Protein AF-X0TNI4-F1 (afdb_monomer_lite)

Structure (mmCIF, N/CA/C/O backbone):
data_AF-X0TNI4-F1
#
_entry.id   AF-X0TNI4-F1
#
loop_
_atom_site.group_PDB
_atom_site.id
_atom_site.type_symbol
_atom_site.label_atom_id
_atom_site.label_alt_id
_atom_site.label_comp_id
_atom_site.label_asym_id
_atom_site.label_entity_id
_atom_site.label_seq_id
_atom_site.pdbx_PDB_ins_code
_atom_site.Cartn_x
_atom_site.Cartn_y
_atom_site.Cartn_z
_atom_site.occupancy
_atom_site.B_iso_or_equiv
_atom_site.auth_seq_id
_atom_site.auth_comp_id
_atom_site.auth_asym_id
_atom_site.auth_atom_id
_atom_site.pdbx_PDB_model_num
ATOM 1 N N . ILE A 1 1 ? -30.915 -24.422 7.036 1.00 75.44 1 ILE A N 1
ATOM 2 C CA . ILE A 1 1 ? -30.957 -24.888 5.631 1.00 75.44 1 ILE A CA 1
ATOM 3 C C . ILE A 1 1 ? -32.316 -25.529 5.430 1.00 75.44 1 ILE A C 1
ATOM 5 O O . ILE A 1 1 ? -32.709 -26.312 6.290 1.00 75.44 1 ILE A O 1
ATOM 9 N N . THR A 1 2 ? -33.026 -25.160 4.369 1.00 81.12 2 THR A N 1
ATOM 10 C CA . THR A 1 2 ? -34.370 -25.663 4.066 1.00 81.12 2 THR A CA 1
ATOM 11 C C . THR A 1 2 ? -34.439 -26.035 2.592 1.00 81.12 2 THR A C 1
ATOM 13 O O . THR A 1 2 ? -34.315 -25.152 1.747 1.00 81.12 2 THR A O 1
ATOM 16 N N . PHE A 1 3 ? -34.647 -27.315 2.289 1.00 82.12 3 PHE A N 1
ATOM 17 C CA . PHE A 1 3 ? -34.792 -27.787 0.913 1.00 82.12 3 PHE A CA 1
ATOM 18 C C . PHE A 1 3 ? -36.170 -27.417 0.347 1.00 82.12 3 PHE A C 1
ATOM 20 O O . PHE A 1 3 ? -37.187 -27.570 1.031 1.00 82.12 3 PHE A O 1
ATOM 27 N N . ILE A 1 4 ? -36.198 -26.926 -0.892 1.00 88.69 4 ILE A N 1
ATOM 28 C CA . ILE A 1 4 ? -37.398 -26.506 -1.620 1.00 88.69 4 ILE A CA 1
ATOM 29 C C . ILE A 1 4 ? -37.613 -27.468 -2.787 1.00 88.69 4 ILE A C 1
ATOM 31 O O . ILE A 1 4 ? -36.945 -27.379 -3.820 1.00 88.69 4 ILE A O 1
ATOM 35 N N . ASN A 1 5 ? -38.565 -28.386 -2.618 1.00 86.19 5 ASN A N 1
ATOM 36 C CA . ASN A 1 5 ? -38.829 -29.464 -3.573 1.00 86.19 5 ASN A CA 1
ATOM 37 C C . ASN A 1 5 ? -39.218 -28.934 -4.962 1.00 86.19 5 ASN A C 1
ATOM 39 O O . ASN A 1 5 ? -38.801 -29.483 -5.975 1.00 86.19 5 ASN A O 1
ATOM 43 N N . GLU A 1 6 ? -40.007 -27.861 -5.016 1.00 89.75 6 GLU A N 1
ATOM 44 C CA . GLU A 1 6 ? -40.613 -27.329 -6.240 1.00 89.75 6 GLU A CA 1
ATOM 45 C C . GLU A 1 6 ? -39.597 -26.752 -7.229 1.00 89.75 6 GLU A C 1
ATOM 47 O O . GLU A 1 6 ? -39.905 -26.636 -8.413 1.00 89.75 6 GLU A O 1
ATOM 52 N N . ILE A 1 7 ? -38.408 -26.381 -6.748 1.00 89.75 7 ILE A N 1
ATOM 53 C CA . ILE A 1 7 ? -37.316 -25.817 -7.555 1.00 89.75 7 ILE A CA 1
ATOM 54 C C . ILE A 1 7 ? -35.998 -26.578 -7.376 1.00 89.75 7 ILE A C 1
ATOM 56 O O . ILE A 1 7 ? -34.950 -26.096 -7.800 1.00 89.75 7 ILE A O 1
ATOM 60 N N . ASN A 1 8 ? -36.039 -27.742 -6.717 1.00 84.31 8 ASN A N 1
ATOM 61 C CA . ASN A 1 8 ? -34.879 -28.590 -6.440 1.00 84.31 8 ASN A CA 1
ATOM 62 C C . ASN A 1 8 ? -33.659 -27.800 -5.916 1.00 84.31 8 ASN A C 1
ATOM 64 O O . ASN A 1 8 ? -32.551 -27.934 -6.433 1.00 84.31 8 ASN A O 1
ATOM 68 N N . SER A 1 9 ? -33.882 -26.917 -4.938 1.00 82.75 9 SER A N 1
ATOM 69 C CA . SER A 1 9 ? -32.863 -25.982 -4.440 1.00 82.75 9 SER A CA 1
ATOM 70 C C . SER A 1 9 ? -32.920 -25.824 -2.922 1.00 82.75 9 SER A C 1
ATOM 72 O O . SER A 1 9 ? -33.977 -25.982 -2.312 1.00 82.75 9 SER A O 1
ATOM 74 N N . ASP A 1 10 ? -31.793 -25.455 -2.313 1.00 78.44 10 ASP A N 1
ATOM 75 C CA . ASP A 1 10 ? -31.689 -25.186 -0.877 1.00 78.44 10 ASP A CA 1
ATOM 76 C C . ASP A 1 10 ? -31.777 -23.689 -0.560 1.00 78.44 10 ASP A C 1
ATOM 78 O O . ASP A 1 10 ? -31.014 -22.876 -1.081 1.00 78.44 10 ASP A O 1
ATOM 82 N N . LEU A 1 11 ? -32.646 -23.326 0.387 1.00 84.50 11 LEU A N 1
ATOM 83 C CA . LEU A 1 11 ? -32.605 -22.025 1.049 1.00 84.50 11 LEU A CA 1
ATOM 84 C C . LEU A 1 11 ? -31.638 -22.078 2.234 1.00 84.50 11 LEU A C 1
ATOM 86 O O . LEU A 1 11 ? -31.876 -22.749 3.249 1.00 84.50 11 LEU A O 1
ATOM 90 N N . ILE A 1 12 ? -30.556 -21.313 2.123 1.00 80.00 12 ILE A N 1
ATOM 91 C CA . ILE A 1 12 ? -29.555 -21.147 3.175 1.00 80.00 12 ILE A CA 1
ATOM 92 C C . ILE A 1 12 ? -29.685 -19.735 3.749 1.00 80.00 12 ILE A C 1
ATOM 94 O O . ILE A 1 12 ? -29.477 -18.749 3.050 1.00 80.00 12 ILE A O 1
ATOM 98 N N . ILE A 1 13 ? -30.021 -19.645 5.037 1.00 79.25 13 ILE A N 1
ATOM 99 C CA . ILE A 1 13 ? -30.005 -18.397 5.808 1.00 79.25 13 ILE A CA 1
ATOM 100 C C . ILE A 1 13 ? -28.871 -18.510 6.826 1.00 79.25 13 ILE A C 1
ATOM 102 O O . ILE A 1 13 ? -28.839 -19.467 7.603 1.00 79.25 13 ILE A O 1
ATOM 106 N N . ILE A 1 14 ? -27.952 -17.544 6.811 1.00 76.00 14 ILE A N 1
ATOM 107 C CA . ILE A 1 14 ? -26.845 -17.428 7.766 1.00 76.00 14 ILE A CA 1
ATOM 108 C C . ILE A 1 14 ? -27.227 -16.344 8.777 1.00 76.00 14 ILE A C 1
ATOM 110 O O . ILE A 1 14 ? -27.500 -15.212 8.384 1.00 76.00 14 ILE A O 1
ATOM 114 N N . ALA A 1 15 ? -27.287 -16.697 10.060 1.00 76.56 15 ALA A N 1
ATOM 115 C CA . ALA A 1 15 ? -27.657 -15.790 11.145 1.00 76.56 15 ALA A CA 1
ATOM 116 C C . ALA A 1 15 ? -26.976 -16.196 12.460 1.00 76.56 15 ALA A C 1
ATOM 118 O O . ALA A 1 15 ? -26.559 -17.349 12.612 1.00 76.56 15 ALA A O 1
ATOM 119 N N . ASP A 1 16 ? -26.910 -15.261 13.410 1.00 76.75 16 ASP A N 1
ATOM 120 C CA . ASP A 1 16 ? -26.407 -15.511 14.761 1.00 76.75 16 ASP A CA 1
ATOM 121 C C . ASP A 1 16 ? -27.322 -16.507 15.505 1.00 76.75 16 ASP A C 1
ATOM 123 O O . ASP A 1 16 ? -28.534 -16.574 15.283 1.00 76.75 16 ASP A O 1
ATOM 127 N N . SER A 1 17 ? -26.750 -17.305 16.415 1.00 75.12 17 SER A N 1
ATOM 128 C CA . SER A 1 17 ? -27.495 -18.373 17.114 1.00 75.12 17 SER A CA 1
ATOM 129 C C . SER A 1 17 ? -28.696 -17.864 17.933 1.00 75.12 17 SER A C 1
ATOM 131 O O . SER A 1 17 ? -29.689 -18.579 18.097 1.00 75.12 17 SER A O 1
ATOM 133 N N . GLU A 1 18 ? -28.640 -16.612 18.390 1.00 74.81 18 GLU A N 1
ATOM 134 C CA . GLU A 1 18 ? -29.705 -15.919 19.122 1.00 74.81 18 GLU A CA 1
ATOM 135 C C . GLU A 1 18 ? -30.920 -15.549 18.248 1.00 74.81 18 GLU A C 1
ATOM 137 O O . GLU A 1 18 ? -32.043 -15.451 18.753 1.00 74.81 18 GLU A O 1
ATOM 142 N N . ASP A 1 19 ? -30.740 -15.464 16.927 1.00 78.88 19 ASP A N 1
ATOM 143 C CA . ASP A 1 19 ? -31.772 -15.055 15.968 1.00 78.88 19 ASP A CA 1
ATOM 144 C C . ASP A 1 19 ? -32.594 -16.221 15.402 1.00 78.88 19 ASP A C 1
ATOM 146 O O . ASP A 1 19 ? -33.520 -16.020 14.611 1.00 78.88 19 ASP A O 1
ATOM 150 N N . ASN A 1 20 ? -32.339 -17.457 15.840 1.00 79.38 20 ASN A N 1
ATOM 151 C CA . ASN A 1 20 ? -32.975 -18.664 15.299 1.00 79.38 20 ASN A CA 1
ATOM 152 C C . ASN A 1 20 ? -34.523 -18.597 15.316 1.00 79.38 20 ASN A C 1
ATOM 154 O O . ASN A 1 20 ? -35.205 -18.984 14.365 1.00 79.38 20 ASN A O 1
ATOM 158 N N . LYS A 1 21 ? -35.118 -18.008 16.366 1.00 82.31 21 LYS A N 1
ATOM 159 C CA . LYS A 1 21 ? -36.582 -17.807 16.447 1.00 82.31 21 LYS A CA 1
ATOM 160 C C . LYS A 1 21 ? -37.119 -16.849 15.378 1.00 82.31 21 LYS A C 1
ATOM 162 O O . LYS A 1 21 ? -38.272 -16.987 14.974 1.00 82.31 21 LYS A O 1
ATOM 167 N N . LEU A 1 22 ? -36.328 -15.864 14.959 1.00 79.50 22 LEU A N 1
ATOM 168 C CA . LEU A 1 22 ? -36.692 -14.905 13.917 1.00 79.50 22 LEU A CA 1
ATOM 169 C C . LEU A 1 22 ? -36.464 -15.501 12.527 1.00 79.50 22 LEU A C 1
ATOM 171 O O . LEU A 1 22 ? -37.352 -15.383 11.684 1.00 79.50 22 LEU A O 1
ATOM 175 N N . VAL A 1 23 ? -35.363 -16.232 12.327 1.00 84.00 23 VAL A N 1
ATOM 176 C CA . VAL A 1 23 ? -35.097 -17.011 11.104 1.00 84.00 23 VAL A CA 1
ATOM 177 C C . VAL A 1 23 ? -36.265 -17.950 10.792 1.00 84.00 23 VAL A C 1
ATOM 179 O O . VAL A 1 23 ? -36.803 -17.936 9.682 1.00 84.00 23 VAL A O 1
ATOM 182 N N . ASN A 1 24 ? -36.757 -18.681 11.794 1.00 84.88 24 ASN A N 1
ATOM 183 C CA . ASN A 1 24 ? -37.911 -19.571 11.635 1.00 84.88 24 ASN A CA 1
ATOM 184 C C . ASN A 1 24 ? -39.213 -18.834 11.266 1.00 84.88 24 ASN A C 1
ATOM 186 O O . ASN A 1 24 ? -40.088 -19.417 10.631 1.00 84.88 24 ASN A O 1
ATOM 190 N N . LYS A 1 25 ? -39.352 -17.547 11.616 1.00 86.06 25 LYS A N 1
ATOM 191 C CA . LYS A 1 25 ? -40.520 -16.723 11.251 1.00 86.06 25 LYS A CA 1
ATOM 192 C C . LYS A 1 25 ? -40.435 -16.151 9.838 1.00 86.06 25 LYS A C 1
ATOM 194 O O . LYS A 1 25 ? -41.473 -16.010 9.191 1.00 86.06 25 LYS A O 1
ATOM 199 N N . ILE A 1 26 ? -39.237 -15.801 9.367 1.00 87.88 26 ILE A N 1
ATOM 200 C CA . ILE A 1 26 ? -39.050 -15.248 8.017 1.00 87.88 26 ILE A CA 1
ATOM 201 C C . ILE A 1 26 ? -38.982 -16.335 6.948 1.00 87.88 26 ILE A C 1
ATOM 203 O O . ILE A 1 26 ? -39.417 -16.095 5.826 1.00 87.88 26 ILE A O 1
ATOM 207 N N . THR A 1 27 ? -38.511 -17.536 7.296 1.00 87.44 27 THR A N 1
ATOM 208 C CA . THR A 1 27 ? -38.321 -18.643 6.347 1.00 87.44 27 THR A CA 1
ATOM 209 C C . THR A 1 27 ? -39.586 -18.929 5.522 1.00 87.44 27 THR A C 1
ATOM 211 O O . THR A 1 27 ? -39.487 -18.914 4.298 1.00 87.44 27 THR A O 1
ATOM 214 N N . PRO A 1 28 ? -40.799 -19.060 6.101 1.00 90.00 28 PRO A N 1
ATOM 215 C CA . PRO A 1 28 ? -42.015 -19.279 5.308 1.00 90.00 28 PRO A CA 1
ATOM 216 C C . PRO A 1 28 ? -42.352 -18.128 4.345 1.00 90.00 28 PRO A C 1
ATOM 218 O O . PRO A 1 28 ? -42.904 -18.356 3.271 1.00 90.00 28 PRO A O 1
ATOM 221 N N . LYS A 1 29 ? -42.020 -16.883 4.712 1.00 89.81 29 LYS A N 1
ATOM 222 C CA . LYS A 1 29 ? -42.258 -15.696 3.873 1.00 89.81 29 LYS A CA 1
ATOM 223 C C . LYS A 1 29 ? -41.280 -15.649 2.698 1.00 89.81 29 LYS A C 1
ATOM 225 O O . LYS A 1 29 ? -41.701 -15.388 1.576 1.00 89.81 29 LYS A O 1
ATOM 230 N N . MET A 1 30 ? -40.013 -15.975 2.954 1.00 88.94 30 MET A N 1
ATOM 231 C CA . MET A 1 30 ? -38.971 -16.109 1.931 1.00 88.94 30 MET A CA 1
ATOM 232 C C . MET A 1 30 ? -39.308 -17.222 0.937 1.00 88.94 30 MET A C 1
ATOM 234 O O . MET A 1 30 ? -39.272 -16.999 -0.269 1.00 88.94 30 MET A O 1
ATOM 238 N N . LEU A 1 31 ? -39.734 -18.388 1.437 1.00 89.69 31 LEU A N 1
ATOM 239 C CA . LEU A 1 31 ? -40.186 -19.500 0.599 1.00 89.69 31 LEU A CA 1
ATOM 240 C C . LEU A 1 31 ? -41.326 -19.081 -0.332 1.00 89.69 31 LEU A C 1
ATOM 242 O O . LEU A 1 31 ? -41.295 -19.393 -1.516 1.00 89.69 31 LEU A O 1
ATOM 246 N N . ARG A 1 32 ? -42.304 -18.317 0.167 1.00 91.75 32 ARG A N 1
ATOM 247 C CA . ARG A 1 32 ? -43.409 -17.822 -0.663 1.00 91.75 32 ARG A CA 1
ATOM 248 C C . ARG A 1 32 ? -42.930 -16.911 -1.798 1.00 91.75 32 ARG A C 1
ATOM 250 O O . ARG A 1 32 ? -43.426 -17.043 -2.910 1.00 91.75 32 ARG A O 1
ATOM 257 N N . ILE A 1 33 ? -41.980 -16.010 -1.541 1.00 91.00 33 ILE A N 1
ATOM 258 C CA . ILE A 1 33 ? -41.416 -15.124 -2.577 1.00 91.00 33 ILE A CA 1
ATOM 259 C C . ILE A 1 33 ? -40.698 -15.940 -3.653 1.00 91.00 33 ILE A C 1
ATOM 261 O O . ILE A 1 33 ? -40.928 -15.712 -4.841 1.00 91.00 33 ILE A O 1
ATOM 265 N N . ILE A 1 34 ? -39.879 -16.905 -3.230 1.00 90.12 34 ILE A N 1
ATOM 266 C CA . ILE A 1 34 ? -39.127 -17.799 -4.117 1.00 90.12 34 ILE A CA 1
ATOM 267 C C . ILE A 1 34 ? -40.089 -18.619 -4.985 1.00 90.12 34 ILE A C 1
ATOM 269 O O . ILE A 1 34 ? -39.952 -18.644 -6.203 1.00 90.12 34 ILE A O 1
ATOM 273 N N . LEU A 1 35 ? -41.113 -19.228 -4.382 1.00 90.69 35 LEU A N 1
ATOM 274 C CA . LEU A 1 35 ? -42.087 -20.056 -5.097 1.00 90.69 35 LEU A CA 1
ATOM 275 C C . LEU A 1 35 ? -42.976 -19.251 -6.054 1.00 90.69 35 LEU A C 1
ATOM 277 O O . LEU A 1 35 ? -43.336 -19.758 -7.116 1.00 90.69 35 LEU A O 1
ATOM 281 N N . ASN A 1 36 ? -43.282 -17.990 -5.731 1.00 92.75 36 ASN A N 1
ATOM 282 C CA . ASN A 1 36 ? -43.983 -17.083 -6.646 1.00 92.75 36 ASN A CA 1
ATOM 283 C C . ASN A 1 36 ? -43.170 -16.778 -7.916 1.00 92.75 36 ASN A C 1
ATOM 285 O O . ASN A 1 36 ? -43.755 -16.420 -8.934 1.00 92.75 36 ASN A O 1
ATOM 289 N N . HIS A 1 37 ? -41.847 -16.944 -7.862 1.00 90.69 37 HIS A N 1
ATOM 290 C CA . HIS A 1 37 ? -40.926 -16.728 -8.977 1.00 90.69 37 HIS A CA 1
ATOM 291 C C . HIS A 1 37 ? -40.157 -18.007 -9.337 1.00 90.69 37 HIS A C 1
ATOM 293 O O . HIS A 1 37 ? -39.034 -17.940 -9.831 1.00 90.69 37 HIS A O 1
ATOM 299 N N . LYS A 1 38 ? -40.752 -19.185 -9.100 1.00 89.69 38 LYS A N 1
ATOM 300 C CA . LYS A 1 38 ? -40.097 -20.491 -9.295 1.00 89.69 38 LYS A CA 1
ATOM 301 C C . LYS A 1 38 ? -39.486 -20.681 -10.689 1.00 89.69 38 LYS A C 1
ATOM 303 O O . LYS A 1 38 ? -38.467 -21.350 -10.823 1.00 89.69 38 LYS A O 1
ATOM 308 N N . GLU A 1 39 ? -40.071 -20.053 -11.709 1.00 87.62 39 GLU A N 1
ATOM 309 C CA . GLU A 1 39 ? -39.591 -20.114 -13.094 1.00 87.62 39 GLU A CA 1
ATOM 310 C C . GLU A 1 39 ? -38.175 -19.537 -13.257 1.00 87.62 39 GLU A C 1
ATOM 312 O O . GLU A 1 39 ? -37.433 -20.019 -14.109 1.00 87.62 39 GLU A O 1
ATOM 317 N N . LEU A 1 40 ? -37.768 -18.577 -12.408 1.00 86.81 40 LEU A N 1
ATOM 318 C CA . LEU A 1 40 ? -36.401 -18.032 -12.384 1.00 86.81 40 LEU A CA 1
ATOM 319 C C . LEU A 1 40 ? -35.360 -19.090 -12.007 1.00 86.81 40 LEU A C 1
ATOM 321 O O . LEU A 1 40 ? -34.213 -19.000 -12.426 1.00 86.81 40 LEU A O 1
ATOM 325 N N . PHE A 1 41 ? -35.757 -20.076 -11.202 1.00 87.06 41 PHE A N 1
ATOM 326 C CA . PHE A 1 41 ? -34.878 -21.130 -10.703 1.00 87.06 41 PHE A CA 1
ATOM 327 C C . PHE A 1 41 ? -34.925 -22.372 -11.599 1.00 87.06 41 PHE A C 1
ATOM 329 O O . PHE A 1 41 ? -33.900 -23.011 -11.814 1.00 87.06 41 PHE A O 1
ATOM 336 N N . LEU A 1 42 ? -36.099 -22.699 -12.152 1.00 85.75 42 LEU A N 1
ATOM 337 C CA . LEU A 1 42 ? -36.281 -23.852 -13.040 1.00 85.75 42 LEU A CA 1
ATOM 338 C C . LEU A 1 42 ? -35.638 -23.650 -14.419 1.00 85.75 42 LEU A C 1
ATOM 340 O O . LEU A 1 42 ? -35.122 -24.608 -14.989 1.00 85.75 42 LEU A O 1
ATOM 344 N N . ASN A 1 43 ? -35.648 -22.417 -14.935 1.00 82.50 43 ASN A N 1
ATOM 345 C CA . ASN A 1 43 ? -35.144 -22.078 -16.269 1.00 82.50 43 ASN A CA 1
ATOM 346 C C . ASN A 1 43 ? -33.917 -21.158 -16.209 1.00 82.50 43 ASN A C 1
ATOM 348 O O . ASN A 1 43 ? -33.725 -20.327 -17.096 1.00 82.50 43 ASN A O 1
ATOM 352 N N . TRP A 1 44 ? -33.116 -21.259 -15.146 1.00 81.88 44 TRP A N 1
ATOM 353 C CA . TRP A 1 44 ? -31.973 -20.371 -14.971 1.00 81.88 44 TRP A CA 1
ATOM 354 C C . TRP A 1 44 ? -30.919 -20.598 -16.064 1.00 81.88 44 TRP A C 1
ATOM 356 O O . TRP A 1 44 ? -30.359 -21.685 -16.195 1.00 81.88 44 TRP A O 1
ATOM 366 N N . ASP A 1 45 ? -30.628 -19.551 -16.834 1.00 80.00 45 ASP A N 1
ATOM 367 C CA . ASP A 1 45 ? -29.676 -19.547 -17.951 1.00 80.00 45 ASP A CA 1
ATOM 368 C C . ASP A 1 45 ? -28.258 -19.096 -17.544 1.00 80.00 45 ASP A C 1
ATOM 370 O O . ASP A 1 45 ? -27.371 -18.958 -18.388 1.00 80.00 45 ASP A O 1
ATOM 374 N N . GLY A 1 46 ? -28.029 -18.869 -16.247 1.00 75.81 46 GLY A N 1
ATOM 375 C CA . GLY A 1 46 ? -26.773 -18.352 -15.705 1.00 75.81 46 GLY A CA 1
ATOM 376 C C . GLY A 1 46 ? -26.711 -16.826 -15.598 1.00 75.81 46 GLY A C 1
ATOM 377 O O . GLY A 1 46 ? -25.774 -16.313 -14.979 1.00 75.81 46 GLY A O 1
ATOM 378 N N . ASN A 1 47 ? -27.698 -16.092 -16.126 1.00 84.12 47 ASN A N 1
ATOM 379 C CA . ASN A 1 47 ? -27.798 -14.652 -15.924 1.00 84.12 47 ASN A CA 1
ATOM 380 C C . ASN A 1 47 ? -28.206 -14.351 -14.474 1.00 84.12 47 ASN A C 1
ATOM 382 O O . ASN A 1 47 ? -29.140 -14.943 -13.940 1.00 84.12 47 ASN A O 1
ATOM 386 N N . ARG A 1 48 ? -27.471 -13.467 -13.800 1.00 80.06 48 ARG A N 1
ATOM 387 C CA . ARG A 1 48 ? -27.738 -13.114 -12.398 1.00 80.06 48 ARG A CA 1
ATOM 388 C C . ARG A 1 48 ? -28.724 -11.961 -12.273 1.00 80.06 48 ARG A C 1
ATOM 390 O O . ARG A 1 48 ? -29.486 -11.947 -11.314 1.00 80.06 48 ARG A O 1
ATOM 397 N N . ASP A 1 49 ? -28.767 -11.082 -13.268 1.00 85.56 49 ASP A N 1
ATOM 398 C CA . ASP A 1 49 ? -29.597 -9.872 -13.270 1.00 85.56 49 ASP A CA 1
ATOM 399 C C . ASP A 1 49 ? -31.099 -10.216 -13.254 1.00 85.56 49 ASP A C 1
ATOM 401 O O . ASP A 1 49 ? -31.942 -9.432 -12.8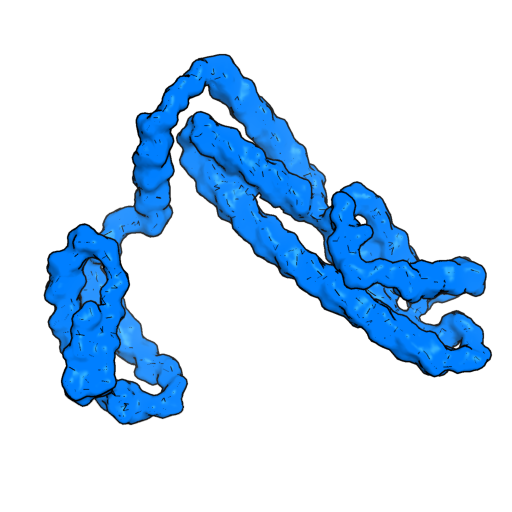28 1.00 85.56 49 ASP A O 1
ATOM 405 N N . THR A 1 50 ? -31.468 -11.434 -13.668 1.00 83.88 50 THR A N 1
ATOM 406 C CA . THR A 1 50 ? -32.854 -11.921 -13.595 1.00 83.88 50 THR A CA 1
ATOM 407 C C . THR A 1 50 ? -33.357 -12.083 -12.159 1.00 83.88 50 THR A C 1
ATOM 409 O O . THR A 1 50 ? -34.568 -12.155 -11.952 1.00 83.88 50 THR A O 1
ATOM 412 N N . PHE A 1 51 ? -32.460 -12.144 -11.168 1.00 86.44 51 PHE A N 1
ATOM 413 C CA . PHE A 1 51 ? -32.821 -12.250 -9.755 1.00 86.44 51 PHE A CA 1
ATOM 414 C C . PHE A 1 51 ? -33.055 -10.899 -9.074 1.00 86.44 51 PHE A C 1
ATOM 416 O O . PHE A 1 51 ? -33.650 -10.899 -7.998 1.00 86.44 51 PHE A O 1
ATOM 423 N N . ASP A 1 52 ? -32.713 -9.770 -9.704 1.00 88.00 52 ASP A N 1
ATOM 424 C CA . ASP A 1 52 ? -32.924 -8.420 -9.148 1.00 88.00 52 ASP A CA 1
ATOM 425 C C . ASP A 1 52 ? -34.404 -8.157 -8.811 1.00 88.00 52 ASP A C 1
ATOM 427 O O . ASP A 1 52 ? -34.741 -7.419 -7.887 1.00 88.00 52 ASP A O 1
ATOM 431 N N . ILE A 1 53 ? -35.328 -8.824 -9.514 1.00 87.44 53 ILE A N 1
ATOM 432 C CA . ILE A 1 53 ? -36.769 -8.767 -9.223 1.00 87.44 53 ILE A CA 1
ATOM 433 C C . ILE A 1 53 ? -37.120 -9.261 -7.807 1.00 87.44 53 ILE A C 1
ATOM 435 O O . ILE A 1 53 ? -38.167 -8.901 -7.264 1.00 87.44 53 ILE A O 1
ATOM 439 N N . LEU A 1 54 ? -36.253 -10.071 -7.192 1.00 89.38 54 LEU A N 1
ATOM 440 C CA . LEU A 1 54 ? -36.424 -10.581 -5.835 1.00 89.38 54 LEU A CA 1
ATOM 441 C C . LEU A 1 54 ? -35.924 -9.606 -4.760 1.00 89.38 54 LEU A C 1
ATOM 443 O O . LEU A 1 54 ? -36.314 -9.761 -3.602 1.00 89.38 54 LEU A O 1
ATOM 447 N N . ASP A 1 55 ? -35.126 -8.594 -5.108 1.00 84.25 55 ASP A N 1
ATOM 448 C CA . ASP A 1 55 ? -34.474 -7.717 -4.128 1.00 84.25 55 ASP A CA 1
ATOM 449 C C . ASP A 1 55 ? -35.479 -6.947 -3.277 1.00 84.25 55 ASP A C 1
ATOM 451 O O . ASP A 1 55 ? -35.415 -6.976 -2.046 1.00 84.25 55 ASP A O 1
ATOM 455 N N . ASN A 1 56 ? -36.447 -6.294 -3.921 1.00 86.19 56 ASN A N 1
ATOM 456 C CA . ASN A 1 56 ? -37.496 -5.543 -3.235 1.00 86.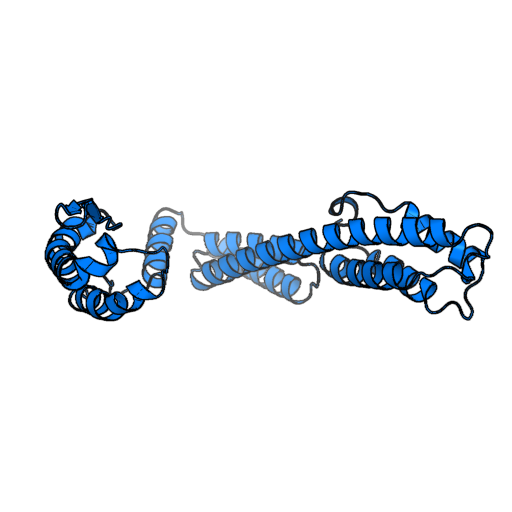19 56 ASN A CA 1
ATOM 457 C C . ASN A 1 56 ? -38.356 -6.432 -2.315 1.00 86.19 56 ASN A C 1
ATOM 459 O O . ASN A 1 56 ? -38.437 -6.133 -1.120 1.00 86.19 56 ASN A O 1
ATOM 463 N N . PRO A 1 57 ? -38.965 -7.539 -2.789 1.00 87.69 57 PRO A N 1
ATOM 464 C CA . PRO A 1 57 ? -39.809 -8.365 -1.927 1.00 87.69 57 PRO A CA 1
ATOM 465 C C . PRO A 1 57 ? -39.019 -9.039 -0.794 1.00 87.69 57 PRO A C 1
ATOM 467 O O . PRO A 1 57 ? -39.540 -9.176 0.316 1.00 87.69 57 PRO A O 1
ATOM 470 N N . ILE A 1 58 ? -37.759 -9.430 -1.022 1.00 85.94 58 ILE A N 1
ATOM 471 C CA . ILE A 1 58 ? -36.891 -9.948 0.046 1.00 85.94 58 ILE A CA 1
ATOM 472 C C . ILE A 1 58 ? -36.599 -8.844 1.068 1.00 85.94 58 ILE A C 1
ATOM 474 O O . ILE A 1 58 ? -36.754 -9.065 2.273 1.00 85.94 58 ILE A O 1
ATOM 478 N N . SER A 1 59 ? -36.241 -7.647 0.603 1.00 82.56 59 SER A N 1
ATOM 479 C CA . SER A 1 59 ? -35.952 -6.495 1.462 1.00 82.56 59 SER A CA 1
ATOM 480 C C . SER A 1 59 ? -37.143 -6.130 2.346 1.00 82.56 59 SER A C 1
ATOM 482 O O . SER A 1 59 ? -36.964 -5.921 3.544 1.00 82.56 59 SER A O 1
ATOM 484 N N . GLU A 1 60 ? -38.367 -6.140 1.815 1.00 84.00 60 GLU A N 1
ATOM 485 C CA . GLU A 1 60 ? -39.592 -5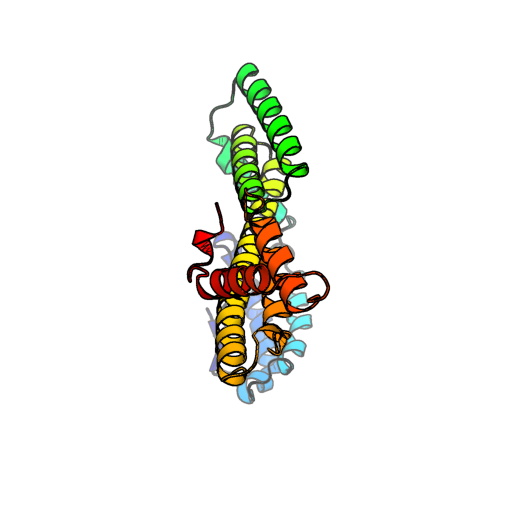.903 2.592 1.00 84.00 60 GLU A CA 1
ATOM 486 C C . GLU A 1 60 ? -39.810 -6.958 3.690 1.00 84.00 60 GLU A C 1
ATOM 488 O O . GLU A 1 60 ? -40.186 -6.639 4.827 1.00 84.00 60 GLU A O 1
ATOM 493 N N . VAL A 1 61 ? -39.539 -8.235 3.399 1.00 84.69 61 VAL A N 1
ATOM 494 C CA . VAL A 1 61 ? -39.636 -9.305 4.404 1.00 84.69 61 VAL A CA 1
ATOM 495 C C . VAL A 1 61 ? -38.604 -9.118 5.510 1.00 84.69 61 VAL A C 1
ATOM 497 O O . VAL A 1 61 ? -38.943 -9.297 6.681 1.00 84.69 61 VAL A O 1
ATOM 500 N N . VAL A 1 62 ? -37.379 -8.716 5.181 1.00 79.31 62 VAL A N 1
ATOM 501 C CA . VAL A 1 62 ? -36.337 -8.461 6.185 1.00 79.31 62 VAL A CA 1
ATOM 502 C C . VAL A 1 62 ? -36.669 -7.206 7.008 1.00 79.31 62 VAL A C 1
ATOM 504 O O . VAL A 1 62 ? -36.646 -7.254 8.239 1.00 79.31 62 VAL A O 1
ATOM 507 N N . GLN A 1 63 ? -37.084 -6.112 6.360 1.00 75.88 63 GLN A N 1
ATOM 508 C CA . GLN A 1 63 ? -37.439 -4.842 7.011 1.00 75.88 63 GLN A CA 1
ATOM 509 C C . GLN A 1 63 ? -38.671 -4.944 7.913 1.00 75.88 63 GLN A C 1
ATOM 511 O O . GLN A 1 63 ? -38.697 -4.362 8.999 1.00 75.88 63 GLN A O 1
ATOM 516 N N . SER A 1 64 ? -39.670 -5.743 7.524 1.00 77.69 64 SER A N 1
ATOM 517 C CA . SER A 1 64 ? -40.849 -6.006 8.362 1.00 77.69 64 SER A CA 1
ATOM 518 C C . SER A 1 64 ? -40.519 -6.738 9.674 1.00 77.69 64 SER A C 1
ATOM 520 O O . SER A 1 64 ? -41.369 -6.826 10.563 1.00 77.69 64 SER A O 1
ATOM 522 N N . HIS A 1 65 ? -39.280 -7.215 9.840 1.00 73.12 65 HIS A N 1
ATOM 523 C CA . HIS A 1 65 ? -38.762 -7.797 11.074 1.00 73.12 65 HIS A CA 1
ATOM 524 C C . HIS A 1 65 ? -37.540 -7.010 11.559 1.00 73.12 65 HIS A C 1
ATOM 526 O O . HIS A 1 65 ? -36.453 -7.562 11.704 1.00 73.12 65 HIS A O 1
ATOM 532 N N . SER A 1 66 ? -37.752 -5.737 11.905 1.00 59.97 66 SER A N 1
ATOM 533 C CA . SER A 1 66 ? -36.774 -4.766 12.443 1.00 59.97 66 SER A CA 1
ATOM 534 C C . SER A 1 66 ? -35.963 -5.197 13.682 1.00 59.97 66 SER A C 1
ATOM 536 O O . SER A 1 66 ? -35.205 -4.405 14.226 1.00 59.97 66 SER A O 1
ATOM 538 N N . LYS A 1 67 ? -36.126 -6.433 14.170 1.00 63.75 67 LYS A N 1
ATOM 539 C CA . LYS A 1 67 ? -35.239 -7.062 15.161 1.00 63.75 67 LYS A CA 1
ATOM 540 C C . LYS A 1 67 ? -34.066 -7.823 14.526 1.00 63.75 67 LYS A C 1
ATOM 542 O O . LYS A 1 67 ? -33.046 -7.936 15.184 1.00 63.75 67 LYS A O 1
ATOM 547 N N . LEU A 1 68 ? -34.208 -8.315 13.288 1.00 58.97 68 LEU A N 1
ATOM 548 C CA . LEU A 1 68 ? -33.121 -8.927 12.500 1.00 58.97 68 LEU A CA 1
ATOM 549 C C . LEU A 1 68 ? -32.136 -7.866 12.004 1.00 58.97 68 LEU A C 1
ATOM 551 O O . LEU A 1 68 ? -30.926 -8.062 12.003 1.00 58.97 68 LEU A O 1
ATOM 555 N N . ILE A 1 69 ? -32.674 -6.713 11.617 1.00 56.88 69 ILE A N 1
ATOM 556 C CA . ILE A 1 69 ? -31.909 -5.497 11.370 1.00 56.88 69 ILE A CA 1
ATOM 557 C C . ILE A 1 69 ? -31.788 -4.814 12.730 1.00 56.88 69 ILE A C 1
ATOM 559 O O . ILE A 1 69 ? -32.632 -3.994 13.076 1.00 56.88 69 ILE A O 1
ATOM 563 N N . GLY A 1 70 ? -30.849 -5.244 13.575 1.00 52.12 70 GLY A N 1
ATOM 564 C CA . GLY A 1 70 ? -30.682 -4.667 14.911 1.00 52.12 70 GLY A CA 1
ATOM 565 C C . GLY A 1 70 ? -30.742 -3.131 14.891 1.00 52.12 70 GLY A C 1
ATOM 566 O O . GLY A 1 70 ? -30.309 -2.491 13.937 1.00 52.12 70 GLY A O 1
ATOM 567 N N . LYS A 1 71 ? -31.269 -2.513 15.959 1.00 49.16 71 LYS A N 1
ATOM 568 C CA . LYS A 1 71 ? -31.233 -1.041 16.113 1.00 49.16 71 LYS A CA 1
ATOM 569 C C . LYS A 1 71 ? -29.807 -0.481 16.167 1.00 49.16 71 LYS A C 1
ATOM 571 O O . LYS A 1 71 ? -29.636 0.725 16.048 1.00 49.16 71 LYS A O 1
ATOM 576 N N . GLY A 1 72 ? -28.829 -1.354 16.389 1.00 50.31 72 GLY A N 1
ATOM 577 C CA . GLY A 1 72 ? -27.425 -1.049 16.229 1.00 50.31 72 GLY A CA 1
ATOM 578 C C . GLY A 1 72 ? -26.972 -1.382 14.815 1.00 50.31 72 GLY A C 1
ATOM 579 O O . GLY A 1 72 ? -27.190 -2.491 14.324 1.00 50.31 72 GLY A O 1
ATOM 580 N N . THR A 1 73 ? -26.308 -0.428 14.185 1.00 51.50 73 THR A N 1
ATOM 581 C CA . THR A 1 73 ? -25.489 -0.669 13.000 1.00 51.50 73 THR A CA 1
ATOM 582 C C . THR A 1 73 ? -24.425 -1.738 13.306 1.00 51.50 73 THR A C 1
ATOM 584 O O . THR A 1 73 ? -24.115 -2.019 14.465 1.00 51.50 73 THR A O 1
ATOM 587 N N . LEU A 1 74 ? -23.817 -2.345 12.279 1.00 51.47 74 LEU A N 1
ATOM 588 C CA . LEU A 1 74 ? -22.642 -3.222 12.451 1.00 51.47 74 LEU A CA 1
ATOM 589 C C . LEU A 1 74 ? -21.558 -2.571 13.340 1.00 51.47 74 LEU A C 1
ATOM 591 O O . LEU A 1 74 ? -20.884 -3.263 14.101 1.00 51.47 74 LEU A O 1
ATOM 595 N N . LEU A 1 75 ? -21.459 -1.239 13.304 1.00 49.91 75 LEU A N 1
ATOM 596 C CA . LEU A 1 75 ? -20.568 -0.443 14.146 1.00 49.91 75 LEU A CA 1
ATOM 597 C C . LEU A 1 75 ? -20.943 -0.538 15.635 1.00 49.91 75 LEU A C 1
ATOM 599 O O . LEU A 1 75 ? -20.072 -0.793 16.459 1.00 49.91 75 LEU A O 1
ATOM 603 N N . ASP A 1 76 ? -22.227 -0.464 15.991 1.00 53.53 76 ASP A N 1
ATOM 604 C CA . ASP A 1 76 ? -22.685 -0.591 17.385 1.00 53.53 76 ASP A CA 1
ATOM 605 C C . ASP A 1 76 ? -22.422 -1.995 17.965 1.00 53.53 76 ASP A C 1
ATOM 607 O O . ASP A 1 76 ? -22.173 -2.151 19.165 1.00 53.53 76 ASP A O 1
ATOM 611 N N . LYS A 1 77 ? -22.425 -3.039 17.118 1.00 60.31 77 LYS A N 1
ATOM 612 C CA . LYS A 1 77 ? -21.995 -4.390 17.523 1.00 60.31 77 LYS A CA 1
ATOM 613 C C . LYS A 1 77 ? -20.487 -4.428 17.831 1.00 60.31 77 LYS A C 1
ATOM 615 O O . LYS A 1 77 ? -20.106 -5.010 18.844 1.00 60.31 77 LYS A O 1
ATOM 620 N N . HIS A 1 78 ? -19.639 -3.768 17.034 1.00 60.00 78 HIS A N 1
ATOM 621 C CA . HIS A 1 78 ? -18.188 -3.683 17.284 1.00 60.00 78 HIS A CA 1
ATOM 622 C C . HIS A 1 78 ? -17.859 -2.990 18.613 1.00 60.00 78 HIS A C 1
ATOM 624 O O . HIS A 1 78 ? -17.018 -3.472 19.371 1.00 60.00 78 HIS A O 1
ATOM 630 N N . VAL A 1 79 ? -18.563 -1.905 18.932 1.00 66.00 79 VAL A N 1
ATOM 631 C CA . VAL A 1 79 ? -18.376 -1.141 20.176 1.00 66.00 79 VAL A CA 1
ATOM 632 C C . VAL A 1 79 ? -18.651 -1.985 21.419 1.00 66.00 79 VAL A C 1
ATOM 634 O O . VAL A 1 79 ? -17.862 -2.002 22.367 1.00 66.00 79 VAL A O 1
ATOM 637 N N . ASN A 1 80 ? -19.759 -2.726 21.413 1.00 67.81 80 ASN A N 1
ATOM 638 C CA . ASN A 1 80 ? -20.125 -3.584 22.539 1.00 67.81 80 ASN A CA 1
ATOM 639 C C . ASN A 1 80 ? -19.136 -4.746 22.721 1.00 67.81 80 ASN A C 1
ATOM 641 O O . ASN A 1 80 ? -18.824 -5.114 23.855 1.00 67.81 80 ASN A O 1
ATOM 645 N N . ILE A 1 81 ? -18.584 -5.273 21.624 1.00 73.69 81 ILE A N 1
ATOM 646 C CA . ILE A 1 81 ? -17.530 -6.295 21.662 1.00 73.69 81 ILE A CA 1
ATOM 647 C C . ILE A 1 81 ? -16.249 -5.728 22.288 1.00 73.69 81 ILE A C 1
ATOM 649 O O . ILE A 1 81 ? -15.710 -6.337 23.210 1.00 73.69 81 ILE A O 1
ATOM 653 N N . LEU A 1 82 ? -15.787 -4.548 21.855 1.00 76.56 82 LEU A N 1
ATOM 654 C CA . LEU A 1 82 ? -14.582 -3.914 22.407 1.00 76.56 82 LEU A CA 1
ATOM 655 C C . LEU A 1 82 ? -14.724 -3.630 23.906 1.00 76.56 82 LEU A C 1
ATOM 657 O O . LEU A 1 82 ? -13.855 -4.011 24.691 1.00 76.56 82 LEU A O 1
ATOM 661 N N . LYS A 1 83 ? -15.860 -3.063 24.330 1.00 78.75 83 LYS A N 1
ATOM 662 C CA . LYS A 1 83 ? -16.154 -2.823 25.753 1.00 78.75 83 LYS A CA 1
ATOM 663 C C . LYS A 1 83 ? -16.156 -4.116 26.566 1.00 78.75 83 LYS A C 1
ATOM 665 O O . LYS A 1 83 ? -15.597 -4.140 27.661 1.00 78.75 83 LYS A O 1
ATOM 670 N N . SER A 1 84 ? -16.718 -5.198 26.024 1.00 75.50 84 SER A N 1
ATOM 671 C CA . SER A 1 84 ? -16.693 -6.516 26.669 1.00 75.50 84 SER A CA 1
ATOM 672 C C . SER A 1 84 ? -15.272 -7.070 26.810 1.00 75.50 84 SER A C 1
ATOM 674 O O . SER A 1 84 ? -14.941 -7.637 27.849 1.00 75.50 84 SER A O 1
ATOM 676 N N . ILE A 1 85 ? -14.422 -6.908 25.792 1.00 76.19 85 ILE A N 1
ATOM 677 C CA . ILE A 1 85 ? -13.019 -7.347 25.836 1.00 76.19 85 ILE A CA 1
ATOM 678 C C . ILE A 1 85 ? -12.260 -6.543 26.899 1.00 76.19 85 ILE A C 1
ATOM 680 O O . ILE A 1 85 ? -11.564 -7.113 27.742 1.00 76.19 85 ILE A O 1
ATOM 684 N N . TRP A 1 86 ? -12.436 -5.222 26.923 1.00 84.44 86 TRP A N 1
ATOM 685 C CA . TRP A 1 86 ? -11.710 -4.326 27.824 1.00 84.44 86 TRP A CA 1
ATOM 686 C C . TRP A 1 86 ? -12.184 -4.356 29.274 1.00 84.44 86 TRP A C 1
ATOM 688 O O . TRP A 1 86 ? -11.395 -4.032 30.162 1.00 84.44 86 TRP A O 1
ATOM 698 N N . ALA A 1 87 ? -13.421 -4.783 29.535 1.00 79.31 87 ALA A N 1
ATOM 699 C CA . ALA A 1 87 ? -13.939 -4.968 30.891 1.00 79.31 87 ALA A CA 1
ATOM 700 C C . ALA A 1 87 ? -13.103 -5.969 31.712 1.00 79.31 87 ALA A C 1
ATOM 702 O O . ALA A 1 87 ? -13.016 -5.847 32.930 1.00 79.31 87 ALA A O 1
ATOM 703 N N . SER A 1 88 ? -12.449 -6.929 31.049 1.00 74.69 88 SER A N 1
ATOM 704 C CA . SER A 1 88 ? -11.543 -7.891 31.690 1.00 74.69 88 SER A CA 1
ATOM 705 C C . SER A 1 88 ? -10.111 -7.375 31.909 1.00 74.69 88 SER A C 1
ATOM 707 O O . SER A 1 88 ? -9.328 -8.024 32.606 1.00 74.69 88 SER A O 1
ATOM 709 N N . LYS A 1 89 ? -9.742 -6.218 31.337 1.00 79.56 89 LYS A N 1
ATOM 710 C CA . LYS A 1 89 ? -8.391 -5.649 31.455 1.00 79.56 89 LYS A CA 1
ATOM 711 C C . LYS A 1 89 ? -8.276 -4.760 32.692 1.00 79.56 89 LYS A C 1
ATOM 713 O O . LYS A 1 89 ? -9.144 -3.920 32.937 1.00 79.56 89 LYS A O 1
ATOM 718 N N . LYS A 1 90 ? -7.162 -4.898 33.421 1.00 81.62 90 LYS A N 1
ATOM 719 C CA . LYS A 1 90 ? -6.814 -4.019 34.550 1.00 81.62 90 LYS A CA 1
ATOM 720 C C . LYS A 1 90 ? -6.778 -2.557 34.112 1.00 81.62 90 LYS A C 1
ATOM 722 O O . LYS A 1 90 ? -6.321 -2.253 33.012 1.00 81.62 90 LYS A O 1
ATOM 727 N N . ASP A 1 91 ? -7.231 -1.676 34.994 1.00 86.62 91 ASP A N 1
ATOM 728 C CA . ASP A 1 91 ? -7.132 -0.239 34.773 1.00 86.62 91 ASP A CA 1
ATOM 729 C C . ASP A 1 91 ? -5.696 0.250 34.974 1.00 86.62 91 ASP A C 1
ATOM 731 O O . ASP A 1 91 ? -4.948 -0.253 35.818 1.00 86.62 91 ASP A O 1
ATOM 735 N N . LEU A 1 92 ? -5.323 1.233 34.160 1.00 88.00 92 LEU A N 1
ATOM 736 C CA . LEU A 1 92 ? -4.023 1.889 34.198 1.00 88.00 92 LEU A CA 1
ATOM 737 C C . LEU A 1 92 ? -3.968 2.922 35.328 1.00 88.00 92 LEU A C 1
ATOM 739 O O . LEU A 1 92 ? -4.976 3.542 35.670 1.00 88.00 92 LEU A O 1
ATOM 743 N N . SER A 1 93 ? -2.771 3.168 35.865 1.00 92.25 93 SER A N 1
ATOM 744 C CA . SER A 1 93 ? -2.561 4.312 36.754 1.00 92.25 93 SER A CA 1
ATOM 745 C C . SER A 1 93 ? -2.650 5.632 35.976 1.00 92.25 93 SER A C 1
ATOM 747 O O . SER A 1 93 ? -2.388 5.683 34.772 1.00 92.25 93 SER A O 1
ATOM 749 N N . SER A 1 94 ? -2.958 6.736 36.661 1.00 90.56 94 SER A N 1
ATOM 750 C CA . SER A 1 94 ? -3.015 8.063 36.027 1.00 90.56 94 SER A CA 1
ATOM 751 C C . SER A 1 94 ? -1.690 8.477 35.375 1.00 90.56 94 SER A C 1
ATOM 753 O O . SER A 1 94 ? -1.685 9.206 34.386 1.00 90.56 94 SER A O 1
ATOM 755 N N . GLU A 1 95 ? -0.560 8.021 35.918 1.00 92.44 95 GLU A N 1
ATOM 756 C CA . GLU A 1 95 ? 0.767 8.294 35.363 1.00 92.44 95 GLU A CA 1
ATOM 757 C C 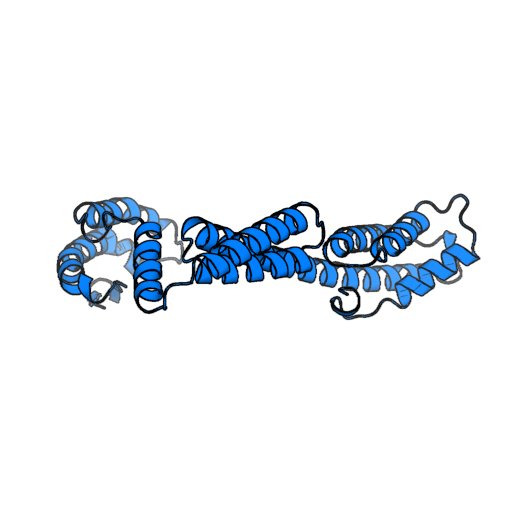. GLU A 1 95 ? 1.017 7.499 34.074 1.00 92.44 95 GLU A C 1
ATOM 759 O O . GLU A 1 95 ? 1.478 8.063 33.082 1.00 92.44 95 GLU A O 1
ATOM 764 N N . GLN A 1 96 ? 0.619 6.221 34.045 1.00 92.81 96 GLN A N 1
ATOM 765 C CA . GLN A 1 96 ? 0.679 5.389 32.840 1.00 92.81 96 GLN A CA 1
ATOM 766 C C . GLN A 1 96 ? -0.214 5.943 31.728 1.00 92.81 96 GLN A C 1
ATOM 768 O O . GLN A 1 96 ? 0.232 6.050 30.588 1.00 92.81 96 GLN A O 1
ATOM 773 N N . GLN A 1 97 ? -1.439 6.362 32.062 1.00 92.69 97 GLN A N 1
ATOM 774 C CA . GLN A 1 97 ? -2.350 6.986 31.099 1.00 92.69 97 GLN A CA 1
ATOM 775 C C . GLN A 1 97 ? -1.737 8.238 30.467 1.00 92.69 97 GLN A C 1
ATOM 777 O O . GLN A 1 97 ? -1.729 8.362 29.246 1.00 92.69 97 GLN A O 1
ATOM 782 N N . LYS A 1 98 ? -1.178 9.150 31.276 1.00 95.06 98 LYS A N 1
ATOM 783 C CA . LYS A 1 98 ? -0.537 10.369 30.757 1.00 95.06 98 LYS A CA 1
ATOM 784 C C . LYS A 1 98 ? 0.626 10.054 29.821 1.00 95.06 98 LYS A C 1
ATOM 786 O O . LYS A 1 98 ? 0.723 10.672 28.764 1.00 95.06 98 LYS A O 1
ATOM 791 N N . LYS A 1 99 ? 1.477 9.092 30.189 1.00 96.25 99 LYS A N 1
ATOM 792 C CA . LYS A 1 99 ? 2.614 8.679 29.360 1.00 96.25 99 LYS A CA 1
ATOM 793 C C . LYS A 1 99 ? 2.153 8.132 28.005 1.00 96.25 99 LYS A C 1
ATOM 795 O O . LYS A 1 99 ? 2.671 8.556 26.979 1.00 96.25 99 LYS A O 1
ATOM 800 N N . LEU A 1 100 ? 1.159 7.245 28.004 1.00 96.31 100 LEU A N 1
ATOM 801 C CA . LEU A 1 100 ? 0.610 6.649 26.784 1.00 96.31 100 LEU A CA 1
ATOM 802 C C . LEU A 1 100 ? -0.070 7.685 25.881 1.00 96.31 100 LEU A C 1
ATOM 804 O O . LEU A 1 100 ? 0.092 7.635 24.666 1.00 96.31 100 LEU A O 1
ATOM 808 N N . ILE A 1 101 ? -0.790 8.655 26.454 1.00 95.81 101 ILE A N 1
ATOM 809 C CA . ILE A 1 101 ? -1.392 9.753 25.682 1.00 95.81 101 ILE A CA 1
ATOM 810 C C . ILE A 1 101 ? -0.305 10.579 24.982 1.00 95.81 101 ILE A C 1
ATOM 812 O O . ILE A 1 101 ? -0.410 10.811 23.780 1.00 95.81 101 ILE A O 1
ATOM 816 N N . GLN A 1 102 ? 0.755 10.963 25.700 1.00 96.75 102 GLN A N 1
ATOM 817 C CA . GLN A 1 102 ? 1.870 11.726 25.126 1.00 96.75 102 GLN A CA 1
ATOM 818 C C . GLN A 1 102 ? 2.605 10.949 24.030 1.00 96.75 102 GLN A C 1
ATOM 820 O O . GLN A 1 102 ? 2.896 11.494 22.967 1.00 96.75 102 GLN A O 1
ATOM 825 N N . GLU A 1 103 ? 2.888 9.667 24.271 1.00 97.00 103 GLU A N 1
ATOM 826 C CA . GLU A 1 103 ? 3.519 8.796 23.279 1.00 97.00 103 GLU A CA 1
ATOM 827 C C . GLU A 1 103 ? 2.658 8.694 22.016 1.00 97.00 103 GLU A C 1
ATOM 829 O O . GLU A 1 103 ? 3.151 8.882 20.905 1.00 97.00 103 GLU A O 1
ATOM 834 N N . ARG A 1 104 ? 1.348 8.491 22.181 1.00 96.81 104 ARG A N 1
ATOM 835 C CA . ARG A 1 104 ? 0.402 8.439 21.069 1.00 96.81 104 ARG A CA 1
ATOM 836 C C . ARG A 1 104 ? 0.385 9.730 20.255 1.00 96.81 104 ARG A C 1
ATOM 838 O O . ARG A 1 104 ? 0.426 9.664 19.033 1.00 96.81 104 ARG A O 1
ATOM 845 N N . GLU A 1 105 ? 0.321 10.889 20.906 1.00 96.31 105 GLU A N 1
ATOM 846 C CA . GLU A 1 105 ? 0.327 12.196 20.231 1.00 96.31 105 GLU A CA 1
ATOM 847 C C . GLU A 1 105 ? 1.617 12.420 19.429 1.00 96.31 105 GLU A C 1
ATOM 849 O O . GLU A 1 105 ? 1.569 12.868 18.278 1.00 96.31 105 GLU A O 1
ATOM 854 N N . SER A 1 106 ? 2.763 12.027 19.993 1.00 96.81 106 SER A N 1
ATOM 855 C CA . SER A 1 106 ? 4.051 12.066 19.295 1.00 96.81 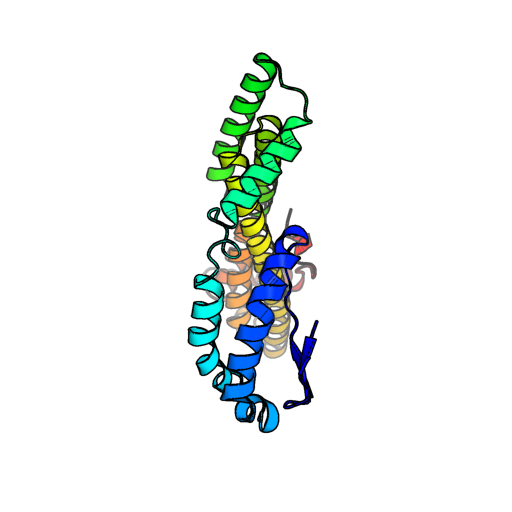106 SER A CA 1
ATOM 856 C C . SER A 1 106 ? 4.044 11.179 18.047 1.00 96.81 106 SER A C 1
ATOM 858 O O . SER A 1 106 ? 4.447 11.626 16.975 1.00 96.81 106 SER A O 1
ATOM 860 N N . LEU A 1 107 ? 3.550 9.941 18.160 1.00 96.94 107 LEU A N 1
ATOM 861 C CA . LEU A 1 107 ? 3.481 8.996 17.038 1.00 96.94 107 LEU A CA 1
ATOM 862 C C . LEU A 1 107 ? 2.512 9.457 15.943 1.00 96.94 107 LEU A C 1
ATOM 864 O O . LEU A 1 107 ? 2.761 9.218 14.762 1.00 96.94 107 LEU A O 1
ATOM 868 N N . ILE A 1 108 ? 1.404 10.107 16.314 1.00 95.50 108 ILE A N 1
ATOM 869 C CA . ILE A 1 108 ? 0.450 10.679 15.352 1.00 95.50 108 ILE A CA 1
ATOM 870 C C . ILE A 1 108 ? 1.131 11.776 14.535 1.00 95.50 108 ILE A C 1
ATOM 872 O O . ILE A 1 108 ? 1.052 11.746 13.308 1.00 95.50 108 ILE A O 1
ATOM 876 N N . THR A 1 109 ? 1.839 12.685 15.207 1.00 95.44 109 THR A N 1
ATOM 877 C CA . THR A 1 109 ? 2.566 13.783 14.553 1.00 95.44 109 THR A CA 1
ATOM 878 C C . THR A 1 109 ? 3.621 13.238 13.590 1.00 95.44 109 THR A C 1
ATOM 880 O O . THR A 1 109 ? 3.615 13.573 12.408 1.00 95.44 109 THR A O 1
ATOM 883 N N . GLU A 1 110 ? 4.463 12.312 14.060 1.00 94.75 110 GLU A N 1
ATOM 884 C CA . GLU A 1 110 ? 5.489 11.663 13.234 1.00 94.75 110 GLU A CA 1
ATOM 885 C C . GLU A 1 110 ? 4.876 10.984 11.999 1.00 94.75 110 GLU A C 1
ATOM 887 O O . GLU A 1 110 ? 5.364 11.114 10.875 1.00 94.75 110 GLU A O 1
ATOM 892 N N . ARG A 1 111 ? 3.753 10.283 12.180 1.00 93.94 111 ARG A N 1
ATOM 893 C CA . ARG A 1 111 ? 3.060 9.595 11.089 1.00 93.94 111 ARG A CA 1
ATOM 894 C C . ARG A 1 111 ? 2.555 10.558 10.016 1.00 93.94 111 ARG A C 1
ATOM 896 O O . ARG A 1 111 ? 2.577 10.190 8.841 1.00 93.94 111 ARG A O 1
ATOM 903 N N . GLU A 1 112 ? 2.049 11.732 10.382 1.00 91.31 112 GLU A N 1
ATOM 904 C CA . GLU A 1 112 ? 1.480 12.694 9.428 1.00 91.31 112 GLU A CA 1
ATOM 905 C C . GLU A 1 112 ? 2.543 13.286 8.492 1.00 91.31 112 GLU A C 1
ATOM 907 O O . GLU A 1 112 ? 2.271 13.476 7.303 1.00 91.31 112 GLU A O 1
ATOM 912 N N . GLU A 1 113 ? 3.769 13.467 8.983 1.00 90.12 113 GLU A N 1
ATOM 913 C CA . GLU A 1 113 ? 4.890 14.043 8.229 1.00 90.12 113 GLU A CA 1
ATOM 914 C C . GLU A 1 113 ? 5.554 13.054 7.251 1.00 90.12 113 GLU A C 1
ATOM 916 O O . GLU A 1 113 ? 6.197 13.455 6.277 1.00 90.12 113 GLU A O 1
ATOM 921 N N . LEU A 1 114 ? 5.389 11.745 7.464 1.00 88.44 114 LEU A N 1
ATOM 922 C CA . LEU A 1 114 ? 6.095 10.720 6.694 1.00 88.44 114 LEU A CA 1
ATOM 923 C C . LEU A 1 114 ? 5.457 10.425 5.330 1.00 88.44 114 LEU A C 1
ATOM 925 O O . LEU A 1 114 ? 4.248 10.272 5.187 1.00 88.44 114 LEU A O 1
ATOM 929 N N . ALA A 1 115 ? 6.279 10.233 4.297 1.00 86.31 115 ALA A N 1
ATOM 930 C CA . ALA A 1 115 ? 5.808 9.749 2.993 1.00 86.31 115 ALA A CA 1
ATOM 931 C C . ALA A 1 115 ? 5.791 8.212 2.887 1.00 86.31 115 ALA A C 1
ATOM 933 O O . ALA A 1 115 ? 5.050 7.666 2.070 1.00 86.31 115 ALA A O 1
ATOM 934 N N . ASN A 1 116 ? 6.605 7.519 3.690 1.00 90.88 116 ASN A N 1
ATOM 935 C CA . ASN A 1 116 ? 6.805 6.077 3.584 1.00 90.88 116 ASN A CA 1
ATOM 936 C C . ASN A 1 116 ? 5.603 5.294 4.150 1.00 90.88 116 ASN A C 1
ATOM 938 O O . ASN A 1 116 ? 5.273 5.404 5.333 1.00 90.88 116 ASN A O 1
ATOM 942 N N . ILE A 1 117 ? 4.966 4.479 3.306 1.00 92.25 117 ILE A N 1
ATOM 943 C CA . ILE A 1 117 ? 3.748 3.722 3.635 1.00 92.25 117 ILE A CA 1
ATOM 944 C C . ILE A 1 117 ? 4.035 2.636 4.677 1.00 92.25 117 ILE A C 1
ATOM 946 O O . ILE A 1 117 ? 3.227 2.423 5.581 1.00 92.25 117 ILE A O 1
ATOM 950 N N . GLN A 1 118 ? 5.183 1.961 4.585 1.00 90.31 118 GLN A N 1
ATOM 951 C CA . GLN A 1 118 ? 5.556 0.895 5.515 1.00 90.31 118 GLN A CA 1
ATOM 952 C C . GLN A 1 118 ? 5.778 1.448 6.926 1.00 90.31 118 GLN A C 1
ATOM 954 O O . GLN A 1 118 ? 5.293 0.870 7.902 1.00 90.31 118 GLN A O 1
ATOM 959 N N . VAL A 1 119 ? 6.461 2.591 7.035 1.00 91.88 119 VAL A N 1
ATOM 960 C CA . VAL A 1 119 ? 6.672 3.261 8.325 1.00 91.88 119 VAL A CA 1
ATOM 961 C C . VAL A 1 119 ? 5.341 3.770 8.879 1.00 91.88 119 VAL A C 1
ATOM 963 O O . VAL A 1 119 ? 5.025 3.498 10.037 1.00 91.88 119 VAL A O 1
ATOM 966 N N . LYS A 1 120 ? 4.498 4.394 8.043 1.00 94.06 120 LYS A N 1
ATOM 967 C CA . LYS A 1 120 ? 3.138 4.808 8.427 1.00 94.06 120 LYS A CA 1
ATOM 968 C C . LYS A 1 120 ? 2.299 3.650 8.962 1.00 94.06 120 LYS A C 1
ATOM 970 O O . LYS A 1 120 ? 1.623 3.812 9.976 1.00 94.06 120 LYS A O 1
ATOM 975 N N . LEU A 1 121 ? 2.355 2.484 8.317 1.00 94.00 121 LEU A N 1
ATOM 976 C CA . LEU A 1 121 ? 1.651 1.281 8.762 1.00 94.00 121 LEU A CA 1
ATOM 977 C C . LEU A 1 121 ? 2.150 0.813 10.134 1.00 94.00 121 LEU A C 1
ATOM 979 O O . LEU A 1 121 ? 1.342 0.472 10.997 1.00 94.00 121 LEU A O 1
ATOM 983 N N . ASN A 1 122 ? 3.466 0.810 10.349 1.00 92.94 122 ASN A N 1
ATOM 984 C CA . ASN A 1 122 ? 4.056 0.414 11.627 1.00 92.94 122 ASN A CA 1
ATOM 985 C C . ASN A 1 122 ? 3.665 1.381 12.754 1.00 92.94 122 ASN A C 1
ATOM 987 O O . ASN A 1 122 ? 3.295 0.931 13.837 1.00 92.94 122 ASN A O 1
ATOM 991 N N . LEU A 1 123 ? 3.674 2.692 12.491 1.00 95.62 123 LEU A N 1
ATOM 992 C CA . LEU A 1 123 ? 3.202 3.702 13.441 1.00 95.62 123 LEU A CA 1
ATOM 993 C C . LEU A 1 123 ? 1.704 3.543 13.731 1.00 95.62 123 LEU A C 1
ATOM 995 O O . LEU A 1 123 ? 1.317 3.538 14.894 1.00 95.62 123 LEU A O 1
ATOM 999 N N . SER A 1 124 ? 0.864 3.314 12.714 1.00 95.44 124 SER A N 1
ATOM 1000 C CA . SER A 1 124 ? -0.569 3.035 12.906 1.00 95.44 124 SER A CA 1
ATOM 1001 C C . SER A 1 124 ? -0.823 1.816 13.796 1.00 95.44 124 SER A C 1
ATOM 1003 O O . SER A 1 124 ? -1.725 1.862 14.626 1.00 95.44 124 SER A O 1
ATOM 1005 N N . LYS A 1 125 ? -0.026 0.747 13.668 1.00 94.06 125 LYS A N 1
ATOM 1006 C CA . LYS A 1 125 ? -0.133 -0.436 14.540 1.00 94.06 125 LYS A CA 1
ATOM 1007 C C . LYS A 1 125 ? 0.245 -0.123 15.990 1.00 94.06 125 LYS A C 1
ATOM 1009 O O . LYS A 1 125 ? -0.491 -0.509 16.887 1.00 94.06 125 LYS A O 1
ATOM 1014 N N . LYS A 1 126 ? 1.321 0.636 16.218 1.00 96.94 126 LYS A N 1
ATOM 1015 C CA . LYS A 1 126 ? 1.701 1.082 17.572 1.00 96.94 126 LYS A CA 1
ATOM 1016 C C . LYS A 1 126 ? 0.640 1.985 18.200 1.00 96.94 126 LYS A C 1
ATOM 1018 O O . LYS A 1 126 ? 0.280 1.818 19.358 1.00 96.94 126 LYS A O 1
ATOM 1023 N N . ILE A 1 127 ? 0.101 2.928 17.428 1.00 97.12 127 ILE A N 1
ATOM 1024 C CA . ILE A 1 127 ? -0.980 3.808 17.886 1.00 97.12 127 ILE A CA 1
ATOM 1025 C C . ILE A 1 127 ? -2.227 2.982 18.236 1.00 97.12 127 ILE A C 1
ATOM 1027 O O . ILE A 1 127 ? -2.864 3.250 19.251 1.00 97.12 127 ILE A O 1
ATOM 1031 N N . LEU A 1 128 ? -2.556 1.967 17.430 1.00 93.56 128 LEU A N 1
ATOM 1032 C CA . LEU A 1 128 ? -3.658 1.042 17.694 1.00 93.56 128 LEU A CA 1
ATOM 1033 C C . LEU A 1 128 ? -3.467 0.286 19.019 1.00 93.56 128 LEU A C 1
ATOM 1035 O O . LEU A 1 128 ? -4.405 0.222 19.810 1.00 93.56 128 LEU A O 1
ATOM 1039 N N . GLU A 1 129 ? -2.264 -0.237 19.273 1.00 93.75 129 GLU A N 1
ATOM 1040 C CA . GLU A 1 129 ? -1.903 -0.901 20.536 1.00 93.75 129 GLU A CA 1
ATOM 1041 C C . GLU A 1 129 ? -2.084 0.047 21.731 1.00 93.75 129 GLU A C 1
ATOM 1043 O O . GLU A 1 129 ? -2.761 -0.302 22.699 1.00 93.75 129 GLU A O 1
ATOM 1048 N N . ILE A 1 130 ? -1.584 1.284 21.630 1.00 95.56 130 ILE A N 1
ATOM 1049 C CA . ILE A 1 130 ? -1.750 2.297 22.683 1.00 95.56 130 ILE A CA 1
ATOM 1050 C C . ILE A 1 130 ? -3.230 2.651 22.894 1.00 95.56 130 ILE A C 1
ATOM 1052 O O . ILE A 1 130 ? -3.682 2.766 24.033 1.00 95.56 130 ILE A O 1
ATOM 1056 N N . SER A 1 131 ? -4.012 2.808 21.824 1.00 93.88 131 SER A N 1
ATOM 1057 C CA . SER A 1 131 ? -5.458 3.042 21.929 1.00 93.88 131 SER A CA 1
ATOM 1058 C C . SER A 1 131 ? -6.179 1.872 22.600 1.00 93.88 131 SER A C 1
ATOM 1060 O O . SER A 1 131 ? -7.107 2.094 23.375 1.00 93.88 131 SER A O 1
ATOM 1062 N N . GLU A 1 132 ? -5.734 0.636 22.372 1.00 90.19 132 GLU A N 1
ATOM 1063 C CA . GLU A 1 132 ? -6.273 -0.539 23.054 1.00 90.19 132 GLU A CA 1
ATOM 1064 C C . GLU A 1 132 ? -5.934 -0.555 24.554 1.00 90.19 132 GLU A C 1
ATOM 1066 O O . GLU A 1 132 ? -6.782 -0.920 25.372 1.00 90.19 132 GLU A O 1
ATOM 1071 N N . GLU A 1 133 ? -4.717 -0.154 24.932 1.00 92.06 133 GLU A N 1
ATOM 1072 C CA . GLU A 1 133 ? -4.310 -0.016 26.338 1.00 92.06 133 GLU A CA 1
ATOM 1073 C C . GLU A 1 133 ? -5.084 1.093 27.055 1.00 92.06 133 GLU A C 1
ATOM 1075 O O . GLU A 1 133 ? -5.552 0.907 28.180 1.00 92.06 133 GLU A O 1
ATOM 1080 N N . LEU A 1 134 ? -5.277 2.226 26.379 1.00 93.25 134 LEU A N 1
ATOM 1081 C CA . LEU A 1 134 ? -6.054 3.360 26.875 1.00 93.25 134 LEU A CA 1
ATOM 1082 C C . LEU A 1 134 ? -7.567 3.102 26.887 1.00 93.25 134 LEU A C 1
ATOM 1084 O O . LEU A 1 134 ? -8.303 3.921 27.437 1.00 93.25 134 LEU A O 1
ATOM 1088 N N . LYS A 1 135 ? -8.034 1.984 26.308 1.00 91.56 135 LYS A N 1
ATOM 1089 C CA . LYS A 1 135 ? -9.461 1.686 26.092 1.00 91.56 135 LYS A CA 1
ATOM 1090 C C . LYS A 1 135 ? -10.164 2.810 25.303 1.00 91.56 135 LYS A C 1
ATOM 1092 O O . LYS A 1 135 ? -11.335 3.107 25.536 1.00 91.56 135 LYS A O 1
ATOM 1097 N N . ASP A 1 136 ? -9.433 3.451 24.389 1.00 90.50 136 ASP A N 1
ATOM 1098 C CA . ASP A 1 136 ? -9.924 4.517 23.517 1.00 90.50 136 ASP A CA 1
ATOM 1099 C C . ASP A 1 136 ? -10.553 3.922 22.253 1.00 90.50 136 ASP A C 1
ATOM 1101 O O . ASP A 1 136 ? -9.866 3.541 21.306 1.00 90.50 136 ASP A O 1
ATOM 1105 N N . GLU A 1 137 ? -11.879 3.851 22.262 1.00 86.88 137 GLU A N 1
ATOM 1106 C CA . GLU A 1 137 ? -12.717 3.292 21.202 1.00 86.88 137 GLU A CA 1
ATOM 1107 C C . GLU A 1 137 ? -12.551 3.993 19.854 1.00 86.88 137 GLU A C 1
ATOM 1109 O O . GLU A 1 137 ? -12.323 3.333 18.838 1.00 86.88 137 GLU A O 1
ATOM 1114 N N . GLU A 1 138 ? -12.640 5.322 19.846 1.00 89.50 138 GLU A N 1
ATOM 1115 C CA . GLU A 1 138 ? -12.597 6.108 18.616 1.00 89.50 138 GLU A CA 1
ATOM 1116 C C . GLU A 1 138 ? -11.214 6.005 17.971 1.00 89.50 138 GLU A C 1
ATOM 1118 O O . GLU A 1 138 ? -11.098 5.707 16.778 1.00 89.50 138 GLU A O 1
ATOM 1123 N N . GLY A 1 139 ? -10.160 6.160 18.779 1.00 90.44 139 GLY A N 1
ATOM 1124 C CA . GLY A 1 139 ? -8.790 5.960 18.324 1.00 90.44 139 GLY A CA 1
ATOM 1125 C C . GLY A 1 139 ? -8.564 4.538 17.812 1.00 90.44 139 GLY A C 1
ATOM 1126 O O . GLY A 1 139 ? -8.025 4.359 16.720 1.00 90.44 139 GLY A O 1
ATOM 1127 N N . TYR A 1 140 ? -9.023 3.522 18.546 1.00 90.56 140 TYR A N 1
ATOM 1128 C CA . TYR A 1 140 ? -8.838 2.126 18.153 1.00 90.56 140 TYR A CA 1
ATOM 1129 C C . TYR A 1 140 ? -9.465 1.828 16.786 1.00 90.56 140 TYR A C 1
ATOM 1131 O O . TYR A 1 140 ? -8.796 1.295 15.902 1.00 90.56 140 TYR A O 1
ATOM 1139 N N . LEU A 1 141 ? -10.729 2.204 16.576 1.00 88.75 141 LEU A N 1
ATOM 1140 C CA . LEU A 1 141 ? -11.419 1.950 15.308 1.00 88.75 141 LEU A CA 1
ATOM 1141 C C . LEU A 1 141 ? -10.764 2.706 14.147 1.00 88.75 141 LEU A C 1
ATOM 1143 O O . LEU A 1 141 ? -10.466 2.102 13.115 1.00 88.75 141 LEU A O 1
ATOM 1147 N N . LYS A 1 142 ? -10.454 3.993 14.345 1.00 92.31 142 LYS A N 1
ATOM 1148 C CA . LYS A 1 142 ? -9.770 4.817 13.342 1.00 92.31 142 LYS A CA 1
ATOM 1149 C C . LYS A 1 142 ? -8.449 4.184 12.905 1.00 92.31 142 LYS A C 1
ATOM 1151 O O . LYS A 1 142 ? -8.217 3.987 11.714 1.00 92.31 142 LYS A O 1
ATOM 1156 N N . TYR A 1 143 ? -7.577 3.847 13.856 1.00 93.25 143 TYR A N 1
ATOM 1157 C CA . TYR A 1 143 ? -6.244 3.341 13.526 1.00 93.25 143 TYR A CA 1
ATOM 1158 C C . TYR A 1 143 ? -6.249 1.883 13.062 1.00 93.25 143 TYR A C 1
ATOM 1160 O O . TYR A 1 143 ? -5.352 1.484 12.316 1.00 93.25 143 TYR A O 1
ATOM 1168 N N . GLN A 1 144 ? -7.280 1.108 13.411 1.00 90.81 144 GLN A N 1
ATOM 1169 C CA . GLN A 1 144 ? -7.511 -0.211 12.831 1.00 90.81 144 GLN A CA 1
ATOM 1170 C C . GLN A 1 144 ? -7.824 -0.099 11.333 1.00 90.81 144 GLN A C 1
ATOM 1172 O O . GLN A 1 144 ? -7.238 -0.828 10.527 1.00 90.81 144 GLN A O 1
ATOM 1177 N N . ASP A 1 145 ? -8.728 0.800 10.949 1.00 90.00 145 ASP A N 1
ATOM 1178 C CA . ASP A 1 145 ? -9.108 0.976 9.547 1.00 90.00 145 ASP A CA 1
ATOM 1179 C C . ASP A 1 145 ? -7.989 1.626 8.729 1.00 90.00 145 ASP A C 1
ATOM 1181 O O . ASP A 1 145 ? -7.683 1.149 7.632 1.00 90.00 145 ASP A O 1
ATOM 1185 N N . ASP A 1 146 ? -7.279 2.603 9.299 1.00 91.69 146 ASP A N 1
ATOM 1186 C CA . ASP A 1 146 ? -6.067 3.163 8.697 1.00 91.69 146 ASP A CA 1
ATOM 1187 C C . ASP A 1 146 ? -5.012 2.075 8.444 1.00 91.69 146 ASP A C 1
ATOM 1189 O O . ASP A 1 146 ? -4.433 2.013 7.359 1.00 91.69 146 ASP A O 1
ATOM 1193 N N . ALA A 1 147 ? -4.764 1.185 9.413 1.00 92.12 147 ALA A N 1
ATOM 1194 C CA . ALA A 1 147 ? -3.801 0.097 9.249 1.00 92.12 147 ALA A CA 1
ATOM 1195 C C . ALA A 1 147 ? -4.231 -0.895 8.154 1.00 92.12 147 ALA A C 1
ATOM 1197 O O . ALA A 1 147 ? -3.393 -1.333 7.361 1.00 92.12 147 ALA A O 1
ATOM 1198 N N . LYS A 1 148 ? -5.526 -1.230 8.058 1.00 91.75 148 LYS A N 1
ATOM 1199 C CA . LYS A 1 148 ? -6.054 -2.071 6.966 1.00 91.75 148 LYS A CA 1
ATOM 1200 C C . LYS A 1 148 ? -5.846 -1.406 5.606 1.00 91.75 148 LYS A C 1
ATOM 1202 O O . LYS A 1 148 ? -5.383 -2.063 4.671 1.00 91.75 148 LYS A O 1
ATOM 1207 N N . GLN A 1 149 ? -6.166 -0.118 5.501 1.00 93.62 149 GLN A N 1
ATOM 1208 C CA . GLN A 1 149 ? -6.052 0.635 4.257 1.00 93.62 149 GLN A CA 1
ATOM 1209 C C . GLN A 1 149 ? -4.590 0.774 3.816 1.00 93.62 149 GLN A C 1
ATOM 1211 O O . GLN A 1 149 ? -4.271 0.458 2.670 1.00 93.62 149 GLN A O 1
ATOM 1216 N N . LEU A 1 150 ? -3.693 1.147 4.733 1.00 93.81 150 LEU A N 1
ATOM 1217 C CA . LEU A 1 150 ? -2.253 1.230 4.474 1.00 93.81 150 LEU A CA 1
ATOM 1218 C C . LEU A 1 150 ? -1.668 -0.128 4.081 1.00 93.81 150 LEU A C 1
ATOM 1220 O O . LEU A 1 150 ? -0.832 -0.202 3.186 1.00 93.81 150 LEU A O 1
ATOM 1224 N N . ASN A 1 151 ? -2.124 -1.221 4.699 1.00 92.38 151 ASN A N 1
ATOM 1225 C CA . ASN A 1 151 ? -1.685 -2.559 4.317 1.00 92.38 151 ASN A CA 1
ATOM 1226 C C . ASN A 1 151 ? -2.133 -2.920 2.892 1.00 92.38 151 ASN A C 1
ATOM 1228 O O . ASN A 1 151 ? -1.345 -3.464 2.124 1.00 92.38 151 ASN A O 1
ATOM 1232 N N . LYS A 1 152 ? -3.372 -2.591 2.506 1.00 93.56 152 LYS A N 1
ATOM 1233 C CA . LYS A 1 152 ? -3.853 -2.792 1.130 1.00 93.56 152 LYS A CA 1
ATOM 1234 C C . LYS A 1 152 ? -3.049 -1.963 0.127 1.00 93.56 152 LYS A C 1
ATOM 1236 O O . LYS A 1 152 ? -2.661 -2.484 -0.917 1.00 93.56 152 LYS A O 1
ATOM 1241 N N . GLU A 1 153 ? -2.785 -0.701 0.450 1.00 93.31 153 GLU A N 1
ATOM 1242 C CA . GLU A 1 153 ? -1.970 0.190 -0.376 1.00 93.31 153 GLU A CA 1
ATOM 1243 C C . GLU A 1 153 ? -0.542 -0.345 -0.534 1.00 93.31 153 GLU A C 1
ATOM 1245 O O . GLU A 1 153 ? -0.045 -0.449 -1.651 1.00 93.31 153 GLU A O 1
ATOM 1250 N N . LEU A 1 154 ? 0.089 -0.781 0.558 1.00 92.12 154 LEU A N 1
ATOM 1251 C CA . LEU A 1 154 ? 1.413 -1.398 0.545 1.00 92.12 154 LEU A CA 1
ATOM 1252 C C . LEU A 1 154 ? 1.471 -2.610 -0.396 1.00 92.12 154 LEU A C 1
ATOM 1254 O O . LEU A 1 154 ? 2.391 -2.710 -1.207 1.00 92.12 154 LEU A O 1
ATOM 1258 N N . GLN A 1 155 ? 0.487 -3.512 -0.321 1.00 92.38 155 GLN A N 1
ATOM 1259 C CA . GLN A 1 155 ? 0.424 -4.685 -1.201 1.00 92.38 155 GLN A CA 1
ATOM 1260 C C . GLN A 1 155 ? 0.263 -4.289 -2.676 1.00 92.38 155 GLN A C 1
ATOM 1262 O O . GLN A 1 155 ? 0.946 -4.838 -3.540 1.00 92.38 155 GLN A O 1
ATOM 1267 N N . ASP A 1 156 ? -0.586 -3.303 -2.974 1.00 93.06 156 ASP A N 1
ATOM 1268 C CA . ASP A 1 156 ? -0.766 -2.784 -4.334 1.00 93.06 156 ASP A CA 1
ATOM 1269 C C . ASP A 1 156 ? 0.516 -2.126 -4.877 1.00 93.06 156 ASP A C 1
ATOM 1271 O O . ASP A 1 156 ? 0.913 -2.371 -6.020 1.00 93.06 156 ASP A O 1
ATOM 1275 N N . VAL A 1 157 ? 1.217 -1.337 -4.059 1.00 92.62 157 VAL A N 1
ATOM 1276 C CA . VAL A 1 157 ? 2.486 -0.713 -4.459 1.00 92.62 157 VAL A CA 1
ATOM 1277 C C . VAL A 1 157 ? 3.569 -1.772 -4.684 1.00 92.62 157 VAL A C 1
ATOM 1279 O O . VAL A 1 157 ? 4.271 -1.690 -5.693 1.00 92.62 157 VAL A O 1
ATOM 1282 N N . LYS A 1 158 ? 3.675 -2.795 -3.824 1.00 92.12 158 LYS A N 1
ATOM 1283 C CA . LYS A 1 158 ? 4.605 -3.926 -4.012 1.00 92.12 158 LYS A CA 1
ATOM 1284 C C . LYS A 1 158 ? 4.318 -4.693 -5.303 1.00 92.12 158 LYS A C 1
ATOM 1286 O O . LYS A 1 158 ? 5.237 -4.956 -6.082 1.00 92.12 158 LYS A O 1
ATOM 1291 N N . LEU A 1 159 ? 3.045 -4.978 -5.584 1.00 93.88 159 LEU A N 1
ATOM 1292 C CA . LEU A 1 159 ? 2.623 -5.618 -6.831 1.00 93.88 159 LEU A CA 1
ATOM 1293 C C . LEU A 1 159 ? 3.030 -4.783 -8.055 1.00 93.88 159 LEU A C 1
ATOM 1295 O O . LEU A 1 159 ? 3.584 -5.315 -9.020 1.00 93.88 159 LEU A O 1
ATOM 1299 N N . LYS A 1 160 ? 2.799 -3.466 -8.008 1.00 94.44 160 LYS A N 1
ATOM 1300 C CA . LYS A 1 160 ? 3.178 -2.536 -9.082 1.00 94.44 160 LYS A CA 1
ATOM 1301 C C . LYS A 1 160 ? 4.691 -2.427 -9.252 1.00 94.44 160 LYS A C 1
ATOM 1303 O O . LYS A 1 160 ? 5.156 -2.387 -10.387 1.00 94.44 160 LYS A O 1
ATOM 1308 N N . LEU A 1 161 ? 5.464 -2.403 -8.165 1.00 94.50 161 LEU A N 1
ATOM 1309 C CA . LEU A 1 161 ? 6.928 -2.430 -8.236 1.00 94.50 161 LEU A CA 1
ATOM 1310 C C . LEU A 1 161 ? 7.419 -3.680 -8.955 1.00 94.50 161 LEU A C 1
ATOM 1312 O O . LEU A 1 161 ? 8.206 -3.560 -9.892 1.00 94.50 161 LEU A O 1
ATOM 1316 N N . ASN A 1 162 ? 6.907 -4.850 -8.570 1.00 95.00 162 ASN A N 1
ATOM 1317 C CA . ASN A 1 162 ? 7.252 -6.106 -9.223 1.00 95.00 162 ASN A CA 1
ATOM 1318 C C . ASN A 1 162 ? 6.906 -6.075 -10.719 1.00 95.00 162 ASN A C 1
ATOM 1320 O O . ASN A 1 162 ? 7.738 -6.401 -11.563 1.00 95.00 162 ASN A O 1
ATOM 1324 N N . TYR A 1 163 ? 5.700 -5.604 -11.054 1.00 96.19 163 TYR A N 1
ATOM 1325 C CA . TYR A 1 163 ? 5.272 -5.435 -12.441 1.00 96.19 163 TYR A CA 1
ATOM 1326 C C . TYR A 1 163 ? 6.262 -4.579 -13.242 1.00 96.19 163 TYR A C 1
ATOM 1328 O O . TYR A 1 163 ? 6.732 -5.002 -14.300 1.00 96.19 163 TYR A O 1
ATOM 1336 N N . TYR A 1 164 ? 6.616 -3.391 -12.744 1.00 96.94 164 TYR A N 1
ATOM 1337 C CA . TYR A 1 164 ? 7.537 -2.513 -13.461 1.00 96.94 164 TYR A CA 1
ATOM 1338 C C . TYR A 1 164 ? 8.947 -3.086 -13.538 1.00 96.94 164 TYR A C 1
ATOM 1340 O O . TYR A 1 164 ? 9.589 -2.929 -14.569 1.00 96.94 164 TYR A O 1
ATOM 1348 N N . LEU A 1 165 ? 9.418 -3.781 -12.505 1.00 95.44 165 LEU A N 1
ATOM 1349 C CA . LEU A 1 165 ? 10.741 -4.397 -12.497 1.00 95.44 165 LEU A CA 1
ATOM 1350 C C . LEU A 1 165 ? 10.877 -5.478 -13.580 1.00 95.44 165 LEU A C 1
ATOM 1352 O O . LEU A 1 165 ? 11.845 -5.471 -14.346 1.00 95.44 165 LEU A O 1
ATOM 1356 N N . VAL A 1 166 ? 9.861 -6.334 -13.724 1.00 95.75 166 VAL A N 1
ATOM 1357 C CA . VAL A 1 166 ? 9.778 -7.310 -14.822 1.00 95.75 166 VAL A CA 1
ATOM 1358 C C . VAL A 1 166 ? 9.756 -6.597 -16.177 1.00 95.75 166 VAL A C 1
ATOM 1360 O O . VAL A 1 166 ? 10.552 -6.919 -17.061 1.00 95.75 166 VAL A O 1
ATOM 1363 N N . ARG A 1 167 ? 8.917 -5.565 -16.337 1.00 97.44 167 ARG A N 1
ATOM 1364 C CA . ARG A 1 167 ? 8.826 -4.807 -17.596 1.00 97.44 167 ARG A CA 1
ATOM 1365 C C . ARG A 1 167 ? 10.115 -4.078 -17.965 1.00 97.44 167 ARG A C 1
ATOM 1367 O O . ARG A 1 167 ? 10.478 -4.058 -19.140 1.00 97.44 167 ARG A O 1
ATOM 1374 N N . ILE A 1 168 ? 10.820 -3.486 -17.002 1.00 96.69 168 ILE A N 1
ATOM 1375 C CA . ILE A 1 168 ? 12.120 -2.832 -17.224 1.00 96.69 168 ILE A CA 1
ATOM 1376 C C . ILE A 1 168 ? 13.098 -3.835 -17.822 1.00 96.69 168 ILE A C 1
ATOM 1378 O O . ILE A 1 168 ? 13.765 -3.528 -18.806 1.00 96.69 168 ILE A O 1
ATOM 1382 N N . ARG A 1 169 ? 13.143 -5.054 -17.280 1.00 93.94 169 ARG A N 1
ATOM 1383 C CA . ARG A 1 169 ? 14.021 -6.105 -17.787 1.00 93.94 169 ARG A CA 1
ATOM 1384 C C . ARG A 1 169 ? 13.669 -6.499 -19.214 1.00 93.94 169 ARG A C 1
ATOM 1386 O O . ARG A 1 169 ? 14.554 -6.495 -20.064 1.00 93.94 169 ARG A O 1
ATOM 1393 N N . GLU A 1 170 ? 12.405 -6.815 -19.480 1.00 95.38 170 GLU A N 1
ATOM 1394 C CA . GLU A 1 170 ? 11.934 -7.200 -20.818 1.00 95.38 170 GLU A CA 1
ATOM 1395 C C . GLU A 1 170 ? 12.256 -6.118 -21.855 1.00 95.38 170 GLU A C 1
ATOM 1397 O O . GLU A 1 170 ? 12.849 -6.388 -22.902 1.00 95.38 170 GLU A O 1
ATOM 1402 N N . THR A 1 171 ? 11.908 -4.872 -21.534 1.00 95.94 171 THR A N 1
ATOM 1403 C CA . THR A 1 171 ? 12.091 -3.730 -22.436 1.00 95.94 171 THR A CA 1
ATOM 1404 C C . THR A 1 171 ? 13.561 -3.372 -22.617 1.00 95.94 171 THR A C 1
ATOM 1406 O O . THR A 1 171 ? 13.963 -3.019 -23.724 1.00 95.94 171 THR A O 1
ATOM 1409 N N . MET A 1 172 ? 14.396 -3.542 -21.587 1.00 94.62 172 MET A N 1
ATOM 1410 C CA . MET A 1 172 ? 15.838 -3.330 -21.700 1.00 94.62 172 MET A CA 1
ATOM 1411 C C . MET A 1 172 ? 16.504 -4.410 -22.558 1.00 94.62 172 MET A C 1
ATOM 1413 O O . MET A 1 172 ? 17.297 -4.084 -23.437 1.00 94.62 172 MET A O 1
ATOM 1417 N N . HIS A 1 173 ? 16.154 -5.686 -22.371 1.00 92.19 173 HIS A N 1
ATOM 1418 C CA . HIS A 1 173 ? 16.679 -6.770 -23.211 1.00 92.19 173 HIS A CA 1
ATOM 1419 C C . HIS A 1 173 ? 16.306 -6.569 -24.681 1.00 92.19 173 HIS A C 1
ATOM 1421 O O . HIS A 1 173 ? 17.142 -6.758 -25.566 1.00 92.19 173 HIS A O 1
ATOM 1427 N N . LYS A 1 174 ? 15.066 -6.145 -24.943 1.00 93.81 174 LYS A N 1
ATOM 1428 C CA . LYS A 1 174 ? 14.607 -5.786 -26.286 1.00 93.81 174 LYS A CA 1
ATOM 1429 C C . LYS A 1 174 ? 15.418 -4.622 -26.862 1.00 93.81 174 LYS A C 1
ATOM 1431 O O . LYS A 1 174 ? 15.948 -4.762 -27.961 1.00 93.81 174 LYS A O 1
ATOM 1436 N N . ALA A 1 175 ? 15.588 -3.533 -26.110 1.00 92.81 175 ALA A N 1
ATOM 1437 C CA . ALA A 1 175 ? 16.353 -2.367 -26.552 1.00 92.81 175 ALA A CA 1
ATOM 1438 C C . ALA A 1 175 ? 17.813 -2.720 -26.889 1.00 92.81 175 ALA A C 1
ATOM 1440 O O . ALA A 1 175 ? 18.312 -2.326 -27.941 1.00 92.81 175 ALA A O 1
ATOM 1441 N N . VAL A 1 176 ? 18.479 -3.519 -26.047 1.00 90.44 176 VAL A N 1
ATOM 1442 C CA . VAL A 1 176 ? 19.856 -3.989 -26.289 1.00 90.44 176 VAL A CA 1
ATOM 1443 C C . VAL A 1 176 ? 19.929 -4.901 -27.519 1.00 90.44 176 VAL A C 1
ATOM 1445 O O . VAL A 1 176 ? 20.832 -4.761 -28.340 1.00 90.44 176 VAL A O 1
ATOM 1448 N N . LYS A 1 177 ? 18.961 -5.808 -27.698 1.00 90.38 177 LYS A N 1
ATOM 1449 C CA . LYS A 1 177 ? 18.903 -6.702 -28.867 1.00 90.38 177 LYS A CA 1
ATOM 1450 C C . LYS A 1 177 ? 18.690 -5.939 -30.179 1.00 90.38 177 LYS A C 1
ATOM 1452 O O . LYS A 1 177 ? 19.252 -6.314 -31.207 1.00 90.38 177 LYS A O 1
ATOM 1457 N N . GLU A 1 178 ? 17.869 -4.893 -30.157 1.00 92.38 178 GLU A N 1
ATOM 1458 C CA . GLU A 1 178 ? 17.598 -4.035 -31.318 1.00 92.38 178 GLU A CA 1
ATOM 1459 C C . GLU A 1 178 ? 18.778 -3.117 -31.666 1.00 92.38 178 GLU A C 1
ATOM 1461 O O . GLU A 1 178 ? 18.943 -2.753 -32.833 1.00 92.38 178 GLU A O 1
ATOM 1466 N N . LEU A 1 179 ? 19.614 -2.782 -30.677 1.00 90.94 179 LEU A N 1
ATOM 1467 C CA . LEU A 1 179 ? 20.776 -1.913 -30.842 1.00 90.94 179 LEU A CA 1
ATOM 1468 C C . LEU A 1 179 ? 21.830 -2.507 -31.791 1.00 90.94 179 LEU A C 1
ATOM 1470 O O . LEU A 1 179 ? 22.353 -1.788 -32.641 1.00 90.94 179 LEU A O 1
ATOM 1474 N N . LYS A 1 180 ? 22.100 -3.818 -31.693 1.00 86.75 180 LYS A N 1
ATOM 1475 C CA . LYS A 1 180 ? 23.169 -4.506 -32.447 1.00 86.75 180 LYS A CA 1
ATOM 1476 C C . LYS A 1 180 ? 24.501 -3.740 -32.329 1.00 86.75 180 LYS A C 1
ATOM 1478 O O . LYS A 1 180 ? 24.940 -3.483 -31.215 1.00 86.75 180 LYS A O 1
ATOM 1483 N N . ASP A 1 181 ? 25.097 -3.342 -33.454 1.00 87.88 181 ASP A N 1
ATOM 1484 C CA . ASP A 1 181 ? 26.377 -2.624 -33.526 1.00 87.88 181 ASP A CA 1
ATOM 1485 C C . ASP A 1 181 ? 26.226 -1.091 -33.483 1.00 87.88 181 ASP A C 1
ATOM 1487 O O . ASP A 1 181 ? 27.192 -0.359 -33.702 1.00 87.88 181 ASP A O 1
ATOM 1491 N N . LYS A 1 182 ? 25.011 -0.573 -33.251 1.00 89.62 182 LYS A N 1
ATOM 1492 C CA . LYS A 1 182 ? 24.777 0.874 -33.186 1.00 89.62 182 LYS A CA 1
ATOM 1493 C C . LYS A 1 182 ? 25.310 1.467 -31.874 1.00 89.62 182 LYS A C 1
ATOM 1495 O O . LYS A 1 182 ? 25.287 0.793 -30.842 1.00 89.62 182 LYS A O 1
ATOM 1500 N N . PRO A 1 183 ? 25.719 2.749 -31.871 1.00 88.44 183 PRO A N 1
ATOM 1501 C CA . PRO A 1 183 ? 26.051 3.468 -30.644 1.00 88.44 183 PRO A CA 1
ATOM 1502 C C . PRO A 1 183 ? 24.914 3.403 -29.619 1.00 88.44 183 PRO A C 1
ATOM 1504 O O . PRO A 1 183 ? 23.750 3.544 -29.982 1.00 88.44 183 PRO A O 1
ATOM 1507 N N . LEU A 1 184 ? 25.239 3.284 -28.325 1.00 88.44 184 LEU A N 1
ATOM 1508 C CA . LEU A 1 184 ? 24.250 3.209 -27.233 1.00 88.44 184 LEU A CA 1
ATOM 1509 C C . LEU A 1 184 ? 23.212 4.335 -27.282 1.00 88.44 184 LEU A C 1
ATOM 1511 O O . LEU A 1 184 ? 22.050 4.110 -26.940 1.00 88.44 184 LEU A O 1
ATOM 1515 N N . ARG A 1 185 ? 23.611 5.531 -27.728 1.00 89.25 185 ARG A N 1
ATOM 1516 C CA . ARG A 1 185 ? 22.721 6.687 -27.892 1.00 89.25 185 ARG A CA 1
ATOM 1517 C C . ARG A 1 185 ? 21.603 6.469 -28.903 1.00 89.25 185 ARG A C 1
ATOM 1519 O O . ARG A 1 185 ? 20.562 7.099 -28.757 1.00 89.25 185 ARG A O 1
ATOM 1526 N N . ASP A 1 186 ? 21.761 5.558 -29.850 1.00 89.12 186 ASP A N 1
ATOM 1527 C CA . ASP A 1 186 ? 20.761 5.287 -30.884 1.00 89.12 186 ASP A CA 1
ATOM 1528 C C . ASP A 1 186 ? 19.723 4.247 -30.431 1.00 89.12 186 ASP A C 1
ATOM 1530 O O . ASP A 1 186 ? 18.798 3.912 -31.171 1.00 89.12 186 ASP A O 1
ATOM 1534 N N . GLY A 1 187 ? 19.847 3.741 -29.199 1.00 88.00 187 GLY A N 1
ATOM 1535 C CA . GLY A 1 187 ? 18.908 2.787 -28.621 1.00 88.00 187 GLY A CA 1
ATOM 1536 C C . GLY A 1 187 ? 17.516 3.373 -28.370 1.00 88.00 187 GLY A C 1
ATOM 1537 O O . GLY A 1 187 ? 17.356 4.519 -27.922 1.00 88.00 187 GLY A O 1
ATOM 1538 N N . SER A 1 188 ? 16.498 2.545 -28.621 1.00 90.12 188 SER A N 1
ATOM 1539 C CA . SER A 1 188 ? 15.089 2.845 -28.355 1.00 90.12 188 SER A CA 1
ATOM 1540 C C . SER A 1 188 ? 14.739 2.543 -26.895 1.00 90.12 188 SER A C 1
ATOM 1542 O O . SER A 1 188 ? 14.286 1.455 -26.550 1.00 90.12 188 SER A O 1
ATOM 1544 N N . TYR A 1 189 ? 14.953 3.518 -26.008 1.00 94.25 189 TYR A N 1
ATOM 1545 C CA . TYR A 1 189 ? 14.734 3.345 -24.563 1.00 94.25 189 TYR A CA 1
ATOM 1546 C C . TYR A 1 189 ? 13.393 3.886 -24.057 1.00 94.25 189 TYR A C 1
ATOM 1548 O O . TYR A 1 189 ? 13.199 4.004 -22.851 1.00 94.25 189 TYR A O 1
ATOM 1556 N N . ARG A 1 190 ? 12.442 4.211 -24.941 1.00 94.81 190 ARG A N 1
ATOM 1557 C CA . ARG A 1 190 ? 11.146 4.793 -24.544 1.00 94.81 190 ARG A CA 1
ATOM 1558 C C . ARG A 1 190 ? 10.378 3.915 -23.560 1.00 94.81 190 ARG A C 1
ATOM 1560 O O . ARG A 1 190 ? 9.881 4.412 -22.554 1.00 94.81 190 ARG A O 1
ATOM 1567 N N . GLU A 1 191 ? 10.287 2.619 -23.837 1.00 95.50 191 GLU A N 1
ATOM 1568 C CA . GLU A 1 191 ? 9.587 1.682 -22.952 1.00 95.50 191 GLU A CA 1
ATOM 1569 C C . GLU A 1 191 ? 10.349 1.490 -21.632 1.00 95.50 191 GLU A C 1
ATOM 1571 O O . GLU A 1 191 ? 9.733 1.461 -20.567 1.00 95.50 191 GLU A O 1
ATOM 1576 N N . VAL A 1 192 ? 11.685 1.445 -21.682 1.00 95.88 192 VAL A N 1
ATOM 1577 C CA . VAL A 1 192 ? 12.531 1.368 -20.481 1.00 95.88 192 VAL A CA 1
ATOM 1578 C C . VAL A 1 192 ? 12.310 2.592 -19.595 1.00 95.88 192 VAL A C 1
ATOM 1580 O O . VAL A 1 192 ? 12.068 2.444 -18.401 1.00 95.88 192 VAL A O 1
ATOM 1583 N N . TYR A 1 193 ? 12.326 3.790 -20.182 1.00 96.62 193 TYR A N 1
ATOM 1584 C CA . TYR A 1 193 ? 12.049 5.047 -19.496 1.00 96.62 193 TYR A CA 1
ATOM 1585 C C . TYR A 1 193 ? 10.703 5.016 -18.777 1.00 96.62 193 TYR A C 1
ATOM 1587 O O . TYR A 1 193 ? 10.656 5.274 -17.578 1.00 96.62 193 TYR A O 1
ATOM 1595 N N . LEU A 1 194 ? 9.617 4.670 -19.478 1.00 97.25 194 LEU A N 1
ATOM 1596 C CA . LEU A 1 194 ? 8.273 4.685 -18.894 1.00 97.25 194 LEU A CA 1
ATOM 1597 C C . LEU A 1 194 ? 8.174 3.759 -17.679 1.00 97.25 194 LEU A C 1
ATOM 1599 O O . LEU A 1 194 ? 7.618 4.143 -16.644 1.00 97.25 194 LEU A O 1
ATOM 1603 N N . ASN A 1 195 ? 8.735 2.554 -17.788 1.00 97.62 195 ASN A N 1
ATOM 1604 C CA . ASN A 1 195 ? 8.693 1.589 -16.697 1.00 97.62 195 ASN A CA 1
ATOM 1605 C C . ASN A 1 195 ? 9.632 1.986 -15.548 1.00 97.62 195 ASN A C 1
ATOM 1607 O O . ASN A 1 195 ? 9.224 1.904 -14.394 1.00 97.62 195 ASN A O 1
ATOM 1611 N N . LEU A 1 196 ? 10.836 2.492 -15.832 1.00 96.69 196 LEU A N 1
ATOM 1612 C CA . LEU A 1 196 ? 11.800 2.921 -14.812 1.00 96.69 196 LEU A CA 1
ATOM 1613 C C . LEU A 1 196 ? 11.347 4.186 -14.071 1.00 96.69 196 LEU A C 1
ATOM 1615 O O . LEU A 1 196 ? 11.475 4.289 -12.849 1.00 96.69 196 LEU A O 1
ATOM 1619 N N . TYR A 1 197 ? 10.734 5.124 -14.788 1.00 96.94 197 TYR A N 1
ATOM 1620 C CA . TYR A 1 197 ? 10.108 6.300 -14.198 1.00 96.94 197 TYR A CA 1
ATOM 1621 C C . TYR A 1 197 ? 8.940 5.897 -13.289 1.00 96.94 197 TYR A C 1
ATOM 1623 O O . TYR A 1 197 ? 8.832 6.366 -12.157 1.00 96.94 197 TYR A O 1
ATOM 1631 N N . SER A 1 198 ? 8.092 4.970 -13.739 1.00 96.81 198 SER A N 1
ATOM 1632 C CA . SER A 1 198 ? 6.978 4.473 -12.925 1.00 96.81 198 SER A CA 1
ATOM 1633 C C . SER A 1 198 ? 7.464 3.706 -11.693 1.00 96.81 198 SER A C 1
ATOM 1635 O O . SER A 1 198 ? 6.958 3.944 -10.596 1.00 96.81 198 SER A O 1
ATOM 1637 N N . PHE A 1 199 ? 8.485 2.861 -11.852 1.00 96.12 199 PHE A N 1
ATOM 1638 C CA . PHE A 1 199 ? 9.153 2.150 -10.764 1.00 96.12 199 PHE A CA 1
ATOM 1639 C C . PHE A 1 199 ? 9.692 3.121 -9.711 1.00 96.12 199 PHE A C 1
ATOM 1641 O O . PHE A 1 199 ? 9.325 3.008 -8.545 1.00 96.12 199 PHE A O 1
ATOM 1648 N N . SER A 1 200 ? 10.472 4.132 -10.114 1.00 95.50 200 SER A N 1
ATOM 1649 C CA . SER A 1 200 ? 11.022 5.122 -9.176 1.00 95.50 200 SER A CA 1
ATOM 1650 C C . SER A 1 200 ? 9.935 5.874 -8.400 1.00 95.50 200 SER A C 1
ATOM 1652 O O . SER A 1 200 ? 10.040 6.039 -7.186 1.00 95.50 200 SER A O 1
ATOM 1654 N N . ASN A 1 201 ? 8.836 6.257 -9.055 1.00 93.88 201 ASN A N 1
ATOM 1655 C CA . ASN A 1 201 ? 7.725 6.923 -8.374 1.00 93.88 201 ASN A CA 1
ATOM 1656 C C . ASN A 1 201 ? 7.030 6.033 -7.341 1.00 93.88 201 ASN A C 1
ATOM 1658 O O . ASN A 1 201 ? 6.548 6.550 -6.339 1.00 93.88 201 ASN A O 1
ATOM 1662 N N . LYS A 1 202 ? 6.943 4.718 -7.573 1.00 94.31 202 LYS A N 1
ATOM 1663 C CA . LYS A 1 202 ? 6.403 3.778 -6.577 1.00 94.31 202 LYS A CA 1
ATOM 1664 C C . LYS A 1 202 ? 7.398 3.527 -5.453 1.00 94.31 202 LYS A C 1
ATOM 1666 O O . LYS A 1 202 ? 7.003 3.543 -4.292 1.00 94.31 202 LYS A O 1
ATOM 1671 N N . LEU A 1 203 ? 8.680 3.399 -5.788 1.00 93.31 203 LEU A N 1
ATOM 1672 C CA . LEU A 1 203 ? 9.747 3.167 -4.823 1.00 93.31 203 LEU A CA 1
ATOM 1673 C C . LEU A 1 203 ? 9.870 4.314 -3.813 1.00 93.31 203 LEU A C 1
ATOM 1675 O O . LEU A 1 203 ? 10.118 4.061 -2.640 1.00 93.31 203 LEU A O 1
ATOM 1679 N N . LYS A 1 204 ? 9.603 5.557 -4.235 1.00 91.75 204 LYS A N 1
ATOM 1680 C CA . LYS A 1 204 ? 9.568 6.741 -3.360 1.00 91.75 204 LYS A CA 1
ATOM 1681 C C . LYS A 1 204 ? 8.726 6.548 -2.089 1.00 91.75 204 LYS A C 1
ATOM 1683 O O . LYS A 1 204 ? 9.041 7.135 -1.063 1.00 91.75 204 LYS A O 1
ATOM 1688 N N . TYR A 1 205 ? 7.649 5.767 -2.160 1.00 90.44 205 TYR A N 1
ATOM 1689 C CA . TYR A 1 205 ? 6.736 5.560 -1.033 1.00 90.44 205 TYR A CA 1
ATOM 1690 C C . TYR A 1 205 ? 7.126 4.388 -0.126 1.00 90.44 205 TYR A C 1
ATOM 1692 O O . TYR A 1 205 ? 6.462 4.165 0.883 1.00 90.44 205 TYR A O 1
ATOM 1700 N N . LEU A 1 206 ? 8.159 3.625 -0.486 1.00 88.69 206 LEU A N 1
ATOM 1701 C CA . LEU A 1 206 ? 8.564 2.407 0.218 1.00 88.69 206 LEU A CA 1
ATOM 1702 C C . LEU A 1 206 ? 10.025 2.418 0.660 1.00 88.69 206 LEU A C 1
ATOM 1704 O O . LEU A 1 206 ? 10.344 1.806 1.671 1.00 88.69 206 LEU A O 1
ATOM 1708 N N . SER A 1 207 ? 10.890 3.119 -0.067 1.00 82.12 207 SER A N 1
ATOM 1709 C CA . SER A 1 207 ? 12.300 3.266 0.274 1.00 82.12 207 SER A CA 1
ATOM 1710 C C . SER A 1 207 ? 12.478 4.274 1.406 1.00 82.12 207 SER A C 1
ATOM 1712 O O . SER A 1 207 ? 11.935 5.381 1.350 1.00 82.12 207 SER A O 1
ATOM 1714 N N . SER A 1 208 ? 13.262 3.901 2.413 1.00 69.56 208 SER A N 1
ATOM 1715 C CA . SER A 1 208 ? 13.773 4.831 3.428 1.00 69.56 208 SER A CA 1
ATOM 1716 C C . SER A 1 208 ? 14.886 5.736 2.876 1.00 69.56 208 SER A C 1
ATOM 1718 O O . SER A 1 208 ? 15.078 6.852 3.357 1.00 69.56 208 SER A O 1
ATOM 1720 N N . ASP A 1 209 ? 15.557 5.294 1.809 1.00 74.62 209 ASP A N 1
ATOM 1721 C CA . ASP A 1 209 ? 16.658 6.000 1.157 1.00 74.62 209 ASP A CA 1
ATOM 1722 C C . ASP A 1 209 ? 16.212 6.761 -0.104 1.00 74.62 209 ASP A C 1
ATOM 1724 O O . ASP A 1 209 ? 15.144 6.526 -0.685 1.00 74.62 209 ASP A O 1
ATOM 1728 N N . ASN A 1 210 ? 17.075 7.657 -0.588 1.00 81.81 210 ASN A N 1
ATOM 1729 C CA . ASN A 1 210 ? 16.865 8.416 -1.826 1.00 81.81 210 ASN A CA 1
ATOM 1730 C C . ASN A 1 210 ? 17.139 7.604 -3.110 1.00 81.81 210 ASN A C 1
ATOM 1732 O O . ASN A 1 210 ? 17.221 8.183 -4.192 1.00 81.81 210 ASN A O 1
ATOM 1736 N N . ASP A 1 211 ? 17.216 6.275 -3.029 1.00 84.81 211 ASP A N 1
ATOM 1737 C CA . ASP A 1 211 ? 17.482 5.369 -4.158 1.00 84.81 211 ASP A CA 1
ATOM 1738 C C . ASP A 1 211 ? 16.502 5.554 -5.323 1.00 84.81 211 ASP A C 1
ATOM 1740 O O . ASP A 1 211 ? 16.866 5.461 -6.499 1.00 84.81 211 ASP A O 1
ATOM 1744 N N . TRP A 1 212 ? 15.251 5.909 -5.022 1.00 92.12 212 TRP A N 1
ATOM 1745 C CA . TRP A 1 212 ? 14.256 6.246 -6.038 1.00 92.12 212 TRP A CA 1
ATOM 1746 C C . TRP A 1 212 ? 14.694 7.417 -6.936 1.00 92.12 212 TRP A C 1
ATOM 1748 O O . TRP A 1 212 ? 14.380 7.427 -8.128 1.00 92.12 212 TRP A O 1
ATOM 1758 N N . GLN A 1 213 ? 15.444 8.389 -6.406 1.00 93.81 213 GLN A N 1
ATOM 1759 C CA . GLN A 1 213 ? 15.947 9.531 -7.175 1.00 93.81 213 GLN A CA 1
ATOM 1760 C C . GLN A 1 213 ? 16.960 9.085 -8.221 1.00 93.81 213 GLN A C 1
ATOM 1762 O O . GLN A 1 213 ? 16.979 9.621 -9.329 1.00 93.81 213 GLN A O 1
ATOM 1767 N N . GLU A 1 214 ? 17.769 8.078 -7.902 1.00 92.81 214 GLU A N 1
ATOM 1768 C CA . GLU A 1 214 ? 18.751 7.560 -8.836 1.00 92.81 214 GLU A CA 1
ATOM 1769 C C . GLU A 1 214 ? 18.080 6.866 -10.024 1.00 92.81 214 GLU A C 1
ATOM 1771 O O . GLU A 1 214 ? 18.407 7.166 -11.174 1.00 92.81 214 GLU A O 1
ATOM 1776 N N . TYR A 1 215 ? 17.090 6.005 -9.777 1.00 94.94 215 TYR A N 1
ATOM 1777 C CA . TYR A 1 215 ? 16.327 5.378 -10.860 1.00 94.94 215 TYR A CA 1
ATOM 1778 C C . TYR A 1 215 ? 15.561 6.409 -11.692 1.00 94.94 215 TYR A C 1
ATOM 1780 O O . TYR A 1 215 ? 15.495 6.283 -12.915 1.00 94.94 215 TYR A O 1
ATOM 1788 N N . ARG A 1 216 ? 15.052 7.477 -11.062 1.00 95.44 216 ARG A N 1
ATOM 1789 C CA . ARG A 1 216 ? 14.420 8.595 -11.774 1.00 95.44 216 ARG A CA 1
ATOM 1790 C C . ARG A 1 216 ? 15.412 9.338 -12.668 1.00 95.44 216 ARG A C 1
ATOM 1792 O O . ARG A 1 216 ? 15.096 9.627 -13.820 1.00 95.44 216 ARG A O 1
ATOM 1799 N N . ARG A 1 217 ? 16.620 9.607 -12.164 1.00 95.12 217 ARG A N 1
ATOM 1800 C CA . ARG A 1 217 ? 17.706 10.230 -12.932 1.00 95.12 217 ARG A CA 1
ATOM 1801 C C . ARG A 1 217 ? 18.083 9.371 -14.136 1.00 95.12 217 ARG A C 1
ATOM 1803 O O . ARG A 1 217 ? 18.182 9.893 -15.241 1.00 95.12 217 ARG A O 1
ATOM 1810 N N . ILE A 1 218 ? 18.255 8.062 -13.935 1.00 95.44 218 ILE A N 1
ATOM 1811 C CA . ILE A 1 218 ? 18.577 7.131 -15.023 1.00 95.44 218 ILE A CA 1
ATOM 1812 C C . ILE A 1 218 ? 17.446 7.099 -16.053 1.00 95.44 218 ILE A C 1
ATOM 1814 O O . ILE A 1 218 ? 17.729 7.144 -17.245 1.00 95.44 218 ILE A O 1
ATOM 1818 N N . ALA A 1 219 ? 16.181 7.072 -15.623 1.00 96.12 219 ALA A N 1
ATOM 1819 C CA . ALA A 1 219 ? 15.049 7.119 -16.542 1.00 96.12 219 ALA A CA 1
ATOM 1820 C C . ALA A 1 219 ? 15.132 8.356 -17.448 1.00 96.12 219 ALA A C 1
ATOM 1822 O O . ALA A 1 219 ? 15.138 8.208 -18.668 1.00 96.12 219 ALA A O 1
ATOM 1823 N N . ASN A 1 220 ? 15.268 9.553 -16.872 1.00 94.56 220 ASN A N 1
ATOM 1824 C CA . ASN A 1 220 ? 15.348 10.791 -17.652 1.00 94.56 220 ASN A CA 1
ATOM 1825 C C . ASN A 1 220 ? 16.528 10.769 -18.634 1.00 94.56 220 ASN A C 1
ATOM 1827 O O . ASN A 1 220 ? 16.346 11.055 -19.813 1.00 94.56 220 ASN A O 1
ATOM 1831 N N . MET A 1 221 ? 17.697 10.307 -18.184 1.00 94.38 221 MET A N 1
ATOM 1832 C CA . MET A 1 221 ? 18.908 10.175 -19.002 1.00 94.38 221 MET A CA 1
ATOM 1833 C C . MET A 1 221 ? 18.725 9.276 -20.243 1.00 94.38 221 MET A C 1
ATOM 1835 O O . MET A 1 221 ? 19.380 9.479 -21.264 1.00 94.38 221 MET A O 1
ATOM 1839 N N . LEU A 1 222 ? 17.837 8.276 -20.185 1.00 92.12 222 LEU A N 1
ATOM 1840 C CA . LEU A 1 222 ? 17.561 7.383 -21.318 1.00 92.12 222 LEU A CA 1
ATOM 1841 C C . LEU A 1 222 ? 16.782 8.066 -22.459 1.00 92.12 222 LEU A C 1
ATOM 1843 O O . LEU A 1 222 ? 16.786 7.552 -23.581 1.00 92.12 222 LEU A O 1
ATOM 1847 N N . ILE A 1 223 ? 16.125 9.198 -22.191 1.00 91.00 223 ILE A N 1
ATOM 1848 C CA . ILE A 1 223 ? 15.353 9.976 -23.173 1.00 91.00 223 ILE A CA 1
ATOM 1849 C C . ILE A 1 223 ? 16.038 11.303 -23.484 1.00 91.00 223 ILE A C 1
ATOM 1851 O O . ILE A 1 223 ? 16.252 11.625 -24.651 1.00 91.00 223 ILE A O 1
ATOM 1855 N N . GLU A 1 224 ? 16.431 12.036 -22.451 1.00 88.19 224 GLU A N 1
ATOM 1856 C CA . GLU A 1 224 ? 17.114 13.324 -22.528 1.00 88.19 224 GLU A CA 1
ATOM 1857 C C . GLU A 1 224 ? 18.626 13.086 -22.617 1.00 88.19 224 GLU A C 1
ATOM 1859 O O . GLU A 1 224 ? 19.371 13.226 -21.652 1.00 88.19 224 GLU A O 1
ATOM 1864 N N . LYS A 1 225 ? 19.077 12.647 -23.796 1.00 83.44 225 LYS A N 1
ATOM 1865 C CA . LYS A 1 225 ? 20.481 12.268 -24.048 1.00 83.44 225 LYS A CA 1
ATOM 1866 C C . LYS A 1 225 ? 21.401 13.475 -24.295 1.00 83.44 225 LYS A C 1
ATOM 1868 O O . LYS A 1 225 ? 22.615 13.302 -24.422 1.00 83.44 225 LYS A O 1
ATOM 1873 N N . GLU A 1 226 ? 20.843 14.678 -24.422 1.00 83.69 226 GLU A N 1
ATOM 1874 C CA . GLU A 1 226 ? 21.604 15.913 -24.620 1.00 83.69 226 GLU A CA 1
ATOM 1875 C C . GLU A 1 226 ? 22.411 16.249 -23.360 1.00 83.69 226 GLU A C 1
ATOM 1877 O O . GLU A 1 226 ? 21.899 16.197 -22.247 1.00 83.69 226 GLU A O 1
ATOM 1882 N N . GLY A 1 227 ? 23.703 16.545 -23.517 1.00 82.88 227 GLY A N 1
ATOM 1883 C CA . GLY A 1 227 ? 24.595 16.867 -22.393 1.00 82.88 227 GLY A CA 1
ATOM 1884 C C . GLY A 1 227 ? 25.041 15.677 -21.530 1.00 82.88 227 GLY A C 1
ATOM 1885 O O . GLY A 1 227 ? 25.968 15.828 -20.743 1.00 82.88 227 GLY A O 1
ATOM 1886 N N . VAL A 1 228 ? 24.455 14.490 -21.706 1.00 90.00 228 VAL A N 1
ATOM 1887 C CA . VAL A 1 228 ? 24.895 13.240 -21.059 1.00 90.00 228 VAL A CA 1
ATOM 1888 C C . VAL A 1 228 ? 26.083 12.675 -21.829 1.00 90.00 228 VAL A C 1
ATOM 1890 O O . VAL A 1 228 ? 26.020 12.616 -23.055 1.00 90.00 228 VAL A O 1
ATOM 1893 N N . SER A 1 229 ? 27.151 12.231 -21.162 1.00 91.94 229 SER A N 1
ATOM 1894 C CA . SER A 1 229 ? 28.294 11.561 -21.808 1.00 91.94 229 SER A CA 1
ATOM 1895 C C . SER A 1 229 ? 28.027 10.077 -22.114 1.00 91.94 229 SER A C 1
ATOM 1897 O O . SER A 1 229 ? 27.177 9.434 -21.497 1.00 91.94 229 SER A O 1
ATOM 1899 N N . ASP A 1 230 ? 28.781 9.485 -23.048 1.00 89.62 230 ASP A N 1
ATOM 1900 C CA . ASP A 1 230 ? 28.628 8.056 -23.387 1.00 89.62 230 ASP A CA 1
ATOM 1901 C C . ASP A 1 230 ? 28.936 7.141 -22.197 1.00 89.62 230 ASP A C 1
ATOM 1903 O O . ASP A 1 230 ? 28.268 6.125 -22.003 1.00 89.62 230 ASP A O 1
ATOM 1907 N N . GLY A 1 231 ? 29.912 7.528 -21.368 1.00 92.12 231 GLY A N 1
ATOM 1908 C CA . GLY A 1 231 ? 30.258 6.809 -20.144 1.00 92.12 231 GLY A CA 1
ATOM 1909 C C . GLY A 1 231 ? 29.126 6.825 -19.116 1.00 92.12 231 GLY A C 1
ATOM 1910 O O . GLY A 1 231 ? 28.814 5.787 -18.534 1.00 92.12 231 GLY A O 1
ATOM 1911 N N . GLU A 1 232 ? 28.461 7.967 -18.930 1.00 92.31 232 GLU A N 1
ATOM 1912 C CA . GLU A 1 232 ? 27.307 8.078 -18.029 1.00 92.31 232 GLU A CA 1
ATOM 1913 C C . GLU A 1 2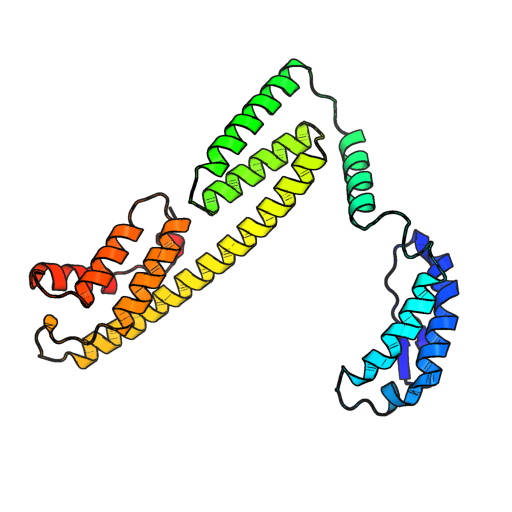32 ? 26.112 7.263 -18.526 1.00 92.31 232 GLU A C 1
ATOM 1915 O O . GLU A 1 232 ? 25.492 6.539 -17.740 1.00 92.31 232 GLU A O 1
ATOM 1920 N N . LEU A 1 233 ? 25.823 7.322 -19.830 1.00 92.75 233 LEU A N 1
ATOM 1921 C CA . LEU A 1 233 ? 24.762 6.527 -20.442 1.00 92.75 233 LEU A CA 1
ATOM 1922 C C . LEU A 1 233 ? 25.036 5.025 -20.276 1.00 92.75 233 LEU A C 1
ATOM 1924 O O . LEU A 1 233 ? 24.154 4.280 -19.841 1.00 92.75 233 LEU A O 1
ATOM 1928 N N . ALA A 1 234 ? 26.267 4.585 -20.551 1.00 92.44 234 ALA A N 1
ATOM 1929 C CA . ALA A 1 234 ? 26.687 3.199 -20.370 1.00 92.44 234 ALA A CA 1
ATOM 1930 C C . ALA A 1 234 ? 26.585 2.749 -18.904 1.00 92.44 234 ALA A C 1
ATOM 1932 O O . ALA A 1 234 ? 26.099 1.647 -18.629 1.00 92.44 234 ALA A O 1
ATOM 1933 N N . ALA A 1 235 ? 26.984 3.600 -17.955 1.00 94.38 235 ALA A N 1
ATOM 1934 C CA . ALA A 1 235 ? 26.873 3.316 -16.529 1.00 94.38 235 ALA A CA 1
ATOM 1935 C C . ALA A 1 235 ? 25.407 3.160 -16.090 1.00 94.38 235 ALA A C 1
ATOM 1937 O O . ALA A 1 235 ? 25.078 2.201 -15.388 1.00 94.38 235 ALA A O 1
ATOM 1938 N N . GLY A 1 236 ? 24.508 4.042 -16.541 1.00 93.69 236 GLY A N 1
ATOM 1939 C CA . GLY A 1 236 ? 23.081 3.938 -16.224 1.00 93.69 236 GLY A CA 1
ATOM 1940 C C . GLY A 1 236 ? 22.420 2.705 -16.838 1.00 93.69 236 GLY A C 1
ATOM 1941 O O . GLY A 1 236 ? 21.706 1.994 -16.133 1.00 93.69 236 GLY A O 1
ATOM 1942 N N . ILE A 1 237 ? 22.709 2.384 -18.104 1.00 92.94 237 ILE A N 1
ATOM 1943 C CA . ILE A 1 237 ? 22.220 1.151 -18.748 1.00 92.94 237 ILE A CA 1
ATOM 1944 C C . ILE A 1 237 ? 22.725 -0.082 -17.993 1.00 92.94 237 ILE A C 1
ATOM 1946 O O . ILE A 1 237 ? 21.941 -0.973 -17.671 1.00 92.94 237 ILE A O 1
ATOM 1950 N N . THR A 1 238 ? 24.013 -0.110 -17.644 1.00 94.00 238 THR A N 1
ATOM 1951 C CA . THR A 1 238 ? 24.607 -1.202 -16.860 1.00 94.00 238 THR A CA 1
ATOM 1952 C C . THR A 1 238 ? 23.917 -1.354 -15.509 1.00 94.00 238 THR A C 1
ATOM 1954 O O . THR A 1 238 ? 23.664 -2.474 -15.071 1.00 94.00 238 THR A O 1
ATOM 1957 N N . LYS A 1 239 ? 23.583 -0.243 -14.846 1.00 94.31 239 LYS A N 1
ATOM 1958 C CA . LYS A 1 239 ? 22.875 -0.269 -13.566 1.00 94.31 239 LYS A CA 1
ATOM 1959 C C . LYS A 1 239 ? 21.460 -0.828 -13.702 1.00 94.31 239 LYS A C 1
ATOM 1961 O O . LYS A 1 239 ? 21.069 -1.653 -12.885 1.00 94.31 239 LYS A O 1
ATOM 1966 N N . VAL A 1 240 ? 20.732 -0.456 -14.755 1.00 94.81 240 VAL A N 1
ATOM 1967 C CA . VAL A 1 240 ? 19.397 -1.010 -15.040 1.00 94.81 240 VAL A CA 1
ATOM 1968 C C . VAL A 1 240 ? 19.470 -2.506 -15.358 1.00 94.81 240 VAL A C 1
ATOM 1970 O O . VAL A 1 240 ? 18.670 -3.280 -14.846 1.00 94.81 240 VAL A O 1
ATOM 1973 N N . LEU A 1 241 ? 20.462 -2.939 -16.141 1.00 92.44 241 LEU A N 1
ATOM 1974 C CA . LEU A 1 241 ? 20.688 -4.359 -16.443 1.00 92.44 241 LEU A CA 1
ATOM 1975 C C . LEU A 1 241 ? 21.034 -5.192 -15.200 1.00 92.44 241 LEU A C 1
ATOM 1977 O O . LEU A 1 241 ? 20.745 -6.383 -15.166 1.00 92.44 241 LEU A O 1
ATOM 1981 N N . LYS A 1 242 ? 21.647 -4.571 -14.187 1.00 93.44 242 LYS A N 1
ATOM 1982 C CA . LYS A 1 242 ? 22.029 -5.200 -12.913 1.00 93.44 242 LYS A CA 1
ATOM 1983 C C . LYS A 1 242 ? 20.998 -5.002 -11.799 1.00 93.44 242 LYS A C 1
ATOM 1985 O O . LYS A 1 242 ? 21.306 -5.280 -10.641 1.00 93.44 242 LYS A O 1
ATOM 1990 N N . MET A 1 243 ? 19.801 -4.504 -12.114 1.00 92.94 243 MET A N 1
ATOM 1991 C CA . MET A 1 243 ? 18.721 -4.431 -11.135 1.00 92.94 243 MET A CA 1
ATOM 1992 C C . MET A 1 243 ? 18.421 -5.832 -10.584 1.00 92.94 243 MET A C 1
ATOM 1994 O O . MET A 1 243 ? 18.313 -6.801 -11.337 1.00 92.94 243 MET A O 1
ATOM 1998 N N . ARG A 1 244 ? 18.312 -5.919 -9.258 1.00 91.94 244 ARG A N 1
ATOM 1999 C CA . ARG A 1 244 ? 17.914 -7.120 -8.526 1.00 91.94 244 ARG A CA 1
ATOM 2000 C C . ARG A 1 244 ? 16.513 -7.546 -8.945 1.00 91.94 244 ARG A C 1
ATOM 2002 O O . ARG A 1 244 ? 15.730 -6.751 -9.454 1.00 91.94 244 ARG A O 1
ATOM 2009 N N . GLU A 1 245 ? 16.202 -8.820 -8.752 1.00 86.81 245 GLU A N 1
ATOM 2010 C CA . GLU A 1 245 ? 14.937 -9.387 -9.222 1.00 86.81 245 GLU A CA 1
ATOM 2011 C C . GLU A 1 245 ? 13.802 -9.254 -8.214 1.00 86.81 245 GLU A C 1
ATOM 2013 O O . GLU A 1 245 ? 12.636 -9.239 -8.599 1.00 86.81 245 GLU A O 1
ATOM 2018 N N . ASN A 1 246 ? 14.139 -9.172 -6.930 1.00 88.25 246 ASN A N 1
ATOM 2019 C CA . ASN A 1 246 ? 13.159 -9.137 -5.866 1.00 88.25 246 ASN A CA 1
ATOM 2020 C C . ASN A 1 246 ? 12.847 -7.675 -5.499 1.00 88.25 246 ASN A C 1
ATOM 2022 O O . ASN A 1 246 ? 13.765 -6.945 -5.124 1.00 88.25 246 ASN A O 1
ATOM 2026 N N . PRO A 1 247 ? 11.579 -7.221 -5.576 1.00 86.00 247 PRO A N 1
ATOM 2027 C CA . PRO A 1 247 ? 11.207 -5.867 -5.169 1.00 86.00 247 PRO A CA 1
ATOM 2028 C C . PRO A 1 247 ? 11.524 -5.577 -3.695 1.00 86.00 247 PRO A C 1
ATOM 2030 O O . PRO A 1 247 ? 11.783 -4.424 -3.370 1.00 86.00 247 PRO A O 1
ATOM 2033 N N . GLU A 1 248 ? 11.552 -6.590 -2.821 1.00 87.88 248 GLU A N 1
ATOM 2034 C CA . GLU A 1 248 ? 11.915 -6.411 -1.406 1.00 87.88 248 GLU A CA 1
ATOM 2035 C C . GLU A 1 248 ? 13.359 -5.929 -1.231 1.00 87.88 248 GLU A C 1
ATOM 2037 O O . GLU A 1 248 ? 13.644 -5.204 -0.287 1.00 87.88 248 GLU A O 1
ATOM 2042 N N . ASP A 1 249 ? 14.258 -6.225 -2.175 1.00 88.00 249 ASP A N 1
ATOM 2043 C CA . ASP A 1 249 ? 15.658 -5.792 -2.100 1.00 88.00 249 ASP A CA 1
ATOM 2044 C C . ASP A 1 249 ? 15.842 -4.269 -2.260 1.00 88.00 249 ASP A C 1
ATOM 2046 O O . ASP A 1 249 ? 16.971 -3.775 -2.194 1.00 88.00 249 ASP A O 1
ATOM 2050 N N . TYR A 1 250 ? 14.751 -3.557 -2.552 1.00 86.44 250 TYR A N 1
ATOM 2051 C CA . TYR A 1 250 ? 14.674 -2.107 -2.709 1.00 86.44 250 TYR A CA 1
ATOM 2052 C C . TYR A 1 250 ? 13.880 -1.437 -1.581 1.00 86.44 250 TYR A C 1
ATOM 2054 O O . TYR A 1 250 ? 13.833 -0.212 -1.502 1.00 86.44 250 TYR A O 1
ATOM 2062 N N . ILE A 1 251 ? 13.208 -2.228 -0.745 1.00 81.69 251 ILE A N 1
ATOM 2063 C CA . ILE A 1 251 ? 12.355 -1.757 0.341 1.00 81.69 251 ILE A CA 1
ATOM 2064 C C . ILE A 1 251 ? 13.179 -1.916 1.622 1.00 81.69 251 ILE A C 1
ATOM 2066 O O . ILE A 1 251 ? 13.090 -2.941 2.292 1.00 81.69 251 ILE A O 1
ATOM 2070 N N . ASN A 1 252 ? 14.034 -0.927 1.903 1.00 64.19 252 ASN A N 1
ATOM 2071 C CA . ASN A 1 252 ? 14.780 -0.826 3.165 1.00 64.19 252 ASN A CA 1
ATOM 2072 C C . ASN A 1 252 ? 13.896 -0.242 4.268 1.00 64.19 252 ASN A C 1
ATOM 2074 O O . ASN A 1 252 ? 13.384 0.888 4.060 1.00 64.19 252 ASN A O 1
#

Radius of gyration: 29.4 Å; chains: 1; bounding box: 74×46×70 Å

Sequence (252 aa):
ITFINEINSDLIIIADSEDNKLVNKITPKMLRIILNHKELFLNWDGNRDTFDILDNPISEVVQSHSKLIGKGTLLDKHVNILKSIWASKKDLSSEQQKKLIQERESLITEREELANIQVKLNLSKKILEISEELKDEEGYLKYQDDAKQLNKELQDVKLKLNYYLVRIRETMHKAVKELKDKPLRDGSYREVYLNLYSFSNKLKYLSSDNDWQEYRRIANMLIEKEGVSDGELAAGITKVLKMRENPEDYIN

Foldseek 3Di:
DDADPLLRDDDDDDDDPVCVVVCVVLVVQLSVLCVVPSVCRNVPPPDPVSCVVSVVSSVCSCVVPCVRVPPDDVLNVVLVVLCVVCVPPDADDPVVLVVLVVVLVVLVVVLVPDLALVSNLVSLVSNLVSCSNNSPPVSNVVSVVVNVVSVVVVVVLQVLLLVLLVQLQVLLVVQVVVCVPHQLLVTDCPSNLVSLCSNLVSLSRQAPDPVSVLSNVLSCCNPCVPPPDSVNVVVSSVVSNPDDNRSVVSRD

Organism: NCBI:txid412755

Secondary structure (DSSP, 8-state):
-EEEGGGTEEE-----GGGHHHHHHHHHHHHHHHHHTTHHHHT--S-SGGGGGGHHHHHHHHHTTTTTS-SS-HHHHHHHHHHHHHHTSPPPPHHHHHHHHHHHHHHHHHHHH---HHHHHHHHHHHHHHHHHTT-HHHHHHHHHHHHHHHHHHHHHHHHHHHHHHHHHHHHHHHHHHHTTS-GGGS--HHHHHHHHHHHHHHTTT-SSTHHHHHHHHHHHHH--TT--HHHHHHHHHHHHT--S-GGGG--

pLDDT: mean 87.27, std 9.93, range [49.16, 97.62]